Protein AF-A0AAF3EYI3-F1 (afdb_monomer)

Nearest PDB structures (foldseek):
  7qnd-assembly1_E  TM=9.390E-01  e=9.912E-14  Homo sapiens
  7qne-assembly1_A  TM=9.317E-01  e=1.113E-13  Homo sapiens
  8dd2-assembly1_B  TM=9.298E-01  e=4.767E-13  Homo sapiens
  6i53-assembly1_A  TM=9.181E-01  e=1.773E-13  Homo sapiens
  9eqg-assembly1_D  TM=9.274E-01  e=5.355E-13  Homo sapiens

Mean predicted aligned error: 16.13 Å

Organism: NCBI:txid2138241

Secondary structure (DSSP, 8-state):
----------SS---B---TTSTTSSSSS--------SSSTTSS---GGGG--THHHHHHHHHTT-TT-HHHHHHHHHHHHHHHHHHHHHHHTTS--HHHHHHH-TT--TTS-TTTTTTS----EEEEEEEEEEEEETTTTEEEEEEEEEEEEE-GGG----SSPEEE--HHHHTTS----EEETTEEEEEE--SSS--EEEEE-TTSEEEEEEEEEEEEE----GGGTTS----B---EEESSS------

Structure (mmCIF, N/CA/C/O backbone):
data_AF-A0AAF3EYI3-F1
#
_entry.id   AF-A0AAF3EYI3-F1
#
loop_
_atom_site.group_PDB
_atom_site.id
_atom_site.type_symbol
_atom_site.label_atom_id
_atom_site.label_alt_id
_atom_site.label_comp_id
_atom_site.label_asym_id
_atom_site.label_entity_id
_atom_site.label_seq_id
_atom_site.pdbx_PDB_ins_code
_atom_site.Cartn_x
_atom_site.Cartn_y
_atom_site.Cartn_z
_atom_site.occupancy
_atom_site.B_iso_or_equiv
_atom_site.auth_seq_id
_atom_site.auth_comp_id
_atom_site.auth_asym_id
_atom_site.auth_atom_id
_atom_site.pdbx_PDB_model_num
ATOM 1 N N . MET A 1 1 ? -21.175 18.855 -13.201 1.00 27.14 1 MET A N 1
ATOM 2 C CA . MET A 1 1 ? -21.650 17.459 -13.273 1.00 27.14 1 MET A CA 1
ATOM 3 C C . MET A 1 1 ? -20.453 16.656 -13.748 1.00 27.14 1 MET A C 1
ATOM 5 O O . MET A 1 1 ? -20.141 16.695 -14.926 1.00 27.14 1 MET A O 1
ATOM 9 N N . PHE A 1 2 ? -19.672 16.151 -12.793 1.00 22.73 2 PHE A N 1
ATOM 10 C CA . PHE A 1 2 ? -18.375 15.509 -13.016 1.00 22.73 2 PHE A CA 1
ATOM 11 C C . PHE A 1 2 ? -18.574 13.993 -13.032 1.00 22.73 2 PHE A C 1
ATOM 13 O O . PHE A 1 2 ? -19.116 13.455 -12.070 1.00 22.73 2 PHE A O 1
ATOM 20 N N . GLU A 1 3 ? -18.112 13.329 -14.087 1.00 22.91 3 GLU A N 1
ATOM 21 C CA . GLU A 1 3 ? -17.792 11.901 -14.068 1.00 22.91 3 GLU A CA 1
ATOM 22 C C . GLU A 1 3 ? -16.266 11.747 -14.140 1.00 22.91 3 GLU A C 1
ATOM 24 O O . GLU A 1 3 ? -15.656 12.261 -15.080 1.00 22.91 3 GLU A O 1
ATOM 29 N N . PRO A 1 4 ? -15.631 11.054 -13.182 1.00 30.00 4 PRO A N 1
ATOM 30 C CA . PRO A 1 4 ? -14.305 10.489 -13.354 1.00 30.00 4 PRO A CA 1
ATOM 31 C C . PRO A 1 4 ? -14.424 9.097 -13.992 1.00 30.00 4 PRO A C 1
ATOM 33 O O . PRO A 1 4 ? -15.125 8.221 -13.485 1.00 30.00 4 PRO A O 1
ATOM 36 N N . SER A 1 5 ? -13.725 8.893 -15.105 1.00 28.14 5 SER A N 1
ATOM 37 C CA . SER A 1 5 ? -13.660 7.631 -15.842 1.00 28.14 5 SER A CA 1
ATOM 38 C C . SER A 1 5 ? -13.129 6.484 -14.972 1.00 28.14 5 SER A C 1
ATOM 40 O O . SER A 1 5 ? -11.962 6.466 -14.579 1.00 28.14 5 SER A O 1
ATOM 42 N N . LEU A 1 6 ? -14.001 5.510 -14.710 1.00 28.70 6 LEU A N 1
ATOM 43 C CA . LEU A 1 6 ? -13.694 4.205 -14.130 1.00 28.70 6 LEU A CA 1
ATOM 44 C C . LEU A 1 6 ? -12.873 3.375 -15.129 1.00 28.70 6 LEU A C 1
ATOM 46 O O . LEU A 1 6 ? -13.389 2.956 -16.163 1.00 28.70 6 LEU A O 1
ATOM 50 N N . LEU A 1 7 ? -11.609 3.093 -14.816 1.00 30.23 7 LEU A N 1
ATOM 51 C CA . LEU A 1 7 ? -10.844 2.054 -15.509 1.00 30.23 7 LEU A CA 1
ATOM 52 C C . LEU A 1 7 ? -11.133 0.702 -14.838 1.00 30.23 7 LEU A C 1
ATOM 54 O O . LEU A 1 7 ? -10.489 0.322 -13.864 1.00 30.23 7 LEU A O 1
ATOM 58 N N . TYR A 1 8 ? -12.138 -0.006 -15.360 1.00 26.95 8 TYR A N 1
ATOM 59 C CA . TYR A 1 8 ? -12.393 -1.422 -15.077 1.00 26.95 8 TYR A CA 1
ATOM 60 C C . TYR A 1 8 ? -11.449 -2.283 -15.926 1.00 26.95 8 TYR A C 1
ATOM 62 O O . TYR A 1 8 ? -11.498 -2.228 -17.154 1.00 26.95 8 TYR A O 1
ATOM 70 N N . ALA A 1 9 ? -10.588 -3.082 -15.294 1.00 27.14 9 ALA A N 1
ATOM 71 C CA . ALA A 1 9 ? -9.616 -3.935 -15.984 1.00 27.14 9 ALA A CA 1
ATOM 72 C C . ALA A 1 9 ? -10.013 -5.416 -15.914 1.00 27.14 9 ALA A C 1
ATOM 74 O O . ALA A 1 9 ? -9.428 -6.177 -15.157 1.00 27.14 9 ALA A O 1
ATOM 75 N N . ALA A 1 10 ? -11.007 -5.838 -16.696 1.00 24.50 10 ALA A N 1
ATOM 76 C CA . ALA A 1 10 ? -11.440 -7.234 -16.744 1.00 24.50 10 ALA A CA 1
ATOM 77 C C . ALA A 1 10 ? -10.292 -8.233 -17.037 1.00 24.50 10 ALA A C 1
ATOM 79 O O . ALA A 1 10 ? -9.323 -7.936 -17.732 1.00 24.50 10 ALA A O 1
ATOM 80 N N . SER A 1 11 ? -10.474 -9.430 -16.476 1.00 30.78 11 SER A N 1
ATOM 81 C CA . SER A 1 11 ? -9.680 -10.665 -16.553 1.00 30.78 11 SER A CA 1
ATOM 82 C C . SER A 1 11 ? -8.922 -10.960 -17.865 1.00 30.78 11 SER A C 1
ATOM 84 O O . SER A 1 11 ? -9.416 -10.726 -18.960 1.00 30.78 11 SER A O 1
ATOM 86 N N . GLU A 1 12 ? -7.794 -11.665 -17.676 1.00 27.73 12 GLU A N 1
ATOM 87 C CA . GLU A 1 12 ? -6.837 -12.263 -18.627 1.00 27.73 12 GLU A CA 1
ATOM 88 C C . GLU A 1 12 ? -5.711 -11.348 -19.149 1.00 27.73 12 G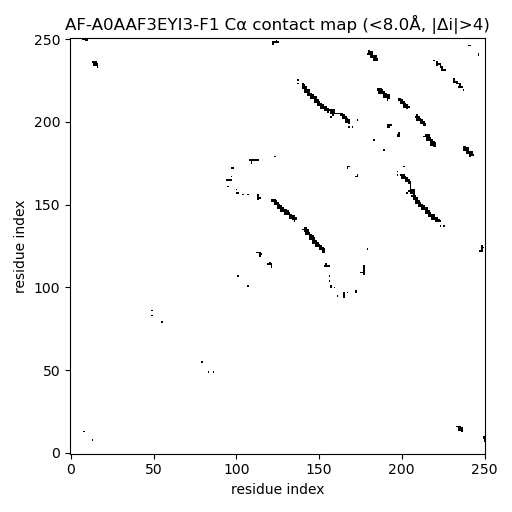LU A C 1
ATOM 90 O O . GLU A 1 12 ? -5.859 -10.573 -20.082 1.00 27.73 12 GLU A O 1
ATOM 95 N N . ARG A 1 13 ? -4.508 -11.545 -18.577 1.00 31.77 13 ARG A N 1
ATOM 96 C CA . ARG A 1 13 ? -3.209 -11.079 -19.101 1.00 31.77 13 ARG A CA 1
ATOM 97 C C . ARG A 1 13 ? -3.141 -9.553 -19.317 1.00 31.77 13 ARG A C 1
ATOM 99 O O . ARG A 1 13 ? -3.048 -9.070 -20.437 1.00 31.77 13 ARG A O 1
ATOM 106 N N . THR A 1 14 ? -3.108 -8.785 -18.231 1.00 29.94 14 THR A N 1
ATOM 107 C CA . THR A 1 14 ? -3.043 -7.315 -18.278 1.00 29.94 14 THR A CA 1
ATOM 108 C C . THR A 1 14 ? -1.671 -6.792 -18.705 1.00 29.94 14 THR A C 1
ATOM 110 O O . THR A 1 14 ? -0.779 -6.589 -17.888 1.00 29.94 14 THR A O 1
ATOM 113 N N . SER A 1 15 ? -1.510 -6.551 -20.008 1.00 25.91 15 SER A N 1
ATOM 114 C CA . SER A 1 15 ? -0.473 -5.685 -20.574 1.00 25.91 15 SER A CA 1
ATOM 115 C C . SER A 1 15 ? -0.949 -4.241 -20.548 1.00 25.91 15 SER A C 1
ATOM 117 O O . SER A 1 15 ? -1.975 -3.947 -21.159 1.00 25.91 15 SER A O 1
ATOM 119 N N . VAL A 1 16 ? -0.222 -3.343 -19.884 1.00 31.80 16 VAL A N 1
ATOM 120 C CA . VAL A 1 16 ? -0.541 -1.913 -19.933 1.00 31.80 16 VAL A CA 1
ATOM 121 C C . VAL A 1 16 ? 0.357 -1.249 -20.976 1.00 31.80 16 VAL A C 1
ATOM 123 O O . VAL A 1 16 ? 1.580 -1.247 -20.849 1.00 31.80 16 VAL A O 1
ATOM 126 N N . THR A 1 17 ? -0.244 -0.743 -22.053 1.00 24.86 17 THR A N 1
ATOM 127 C CA . THR A 1 17 ? 0.418 0.146 -23.021 1.00 24.86 17 THR A CA 1
ATOM 128 C C . THR A 1 17 ? 0.133 1.583 -22.680 1.00 24.86 17 THR A C 1
ATOM 130 O O . THR A 1 17 ? -1.033 1.938 -22.537 1.00 24.86 17 THR A O 1
ATOM 133 N N . PHE A 1 18 ? 1.178 2.402 -22.648 1.00 35.53 18 PHE A N 1
ATOM 134 C CA . PHE A 1 18 ? 1.075 3.834 -22.405 1.00 35.53 18 PHE A CA 1
ATOM 135 C C . PHE A 1 18 ? 1.537 4.603 -23.647 1.00 35.53 18 PHE A C 1
ATOM 137 O O . PHE A 1 18 ? 2.552 4.243 -24.246 1.00 35.53 18 PHE A O 1
ATOM 144 N N . ASP A 1 19 ? 0.751 5.604 -24.040 1.00 26.95 19 ASP A N 1
ATOM 145 C CA . ASP A 1 19 ? 1.023 6.539 -25.136 1.00 26.95 19 ASP A CA 1
ATOM 146 C C . ASP A 1 19 ? 1.352 7.927 -24.552 1.00 26.95 19 ASP A C 1
ATOM 148 O O . ASP A 1 19 ? 0.815 8.323 -23.518 1.00 26.95 19 ASP A O 1
ATOM 152 N N . ASP A 1 20 ? 2.275 8.637 -25.193 1.00 32.47 20 ASP A N 1
ATOM 153 C CA . ASP A 1 20 ? 3.143 9.681 -24.614 1.00 32.47 20 ASP A CA 1
ATOM 154 C C . ASP A 1 20 ? 2.535 11.106 -24.672 1.00 32.47 20 ASP A C 1
ATOM 156 O O . ASP A 1 20 ? 3.242 12.110 -24.576 1.00 32.47 20 ASP A O 1
ATOM 160 N N . GLN A 1 21 ? 1.215 11.231 -24.875 1.00 30.25 21 GLN A N 1
ATOM 161 C CA . GLN A 1 21 ? 0.570 12.522 -25.182 1.00 30.25 21 GLN A CA 1
ATOM 162 C C . GLN A 1 21 ? -0.360 13.107 -24.104 1.00 30.25 21 GLN A C 1
ATOM 164 O O . GLN A 1 21 ? -0.743 14.269 -24.231 1.00 30.25 21 GLN A O 1
ATOM 169 N N . ASP A 1 22 ? -0.645 12.407 -23.002 1.00 31.92 22 ASP A N 1
ATOM 170 C CA . ASP A 1 22 ? -1.625 12.884 -21.999 1.00 31.92 22 ASP A CA 1
ATOM 171 C C . ASP A 1 22 ? -1.039 13.719 -20.8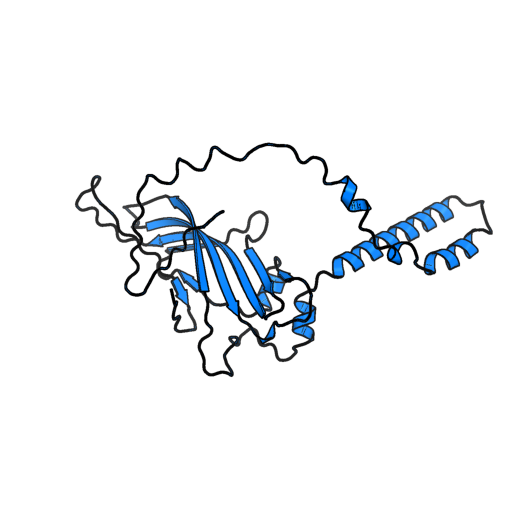38 1.00 31.92 22 ASP A C 1
ATOM 173 O O . ASP A 1 22 ? -1.773 14.305 -20.046 1.00 31.92 22 ASP A O 1
ATOM 177 N N . ILE A 1 23 ? 0.290 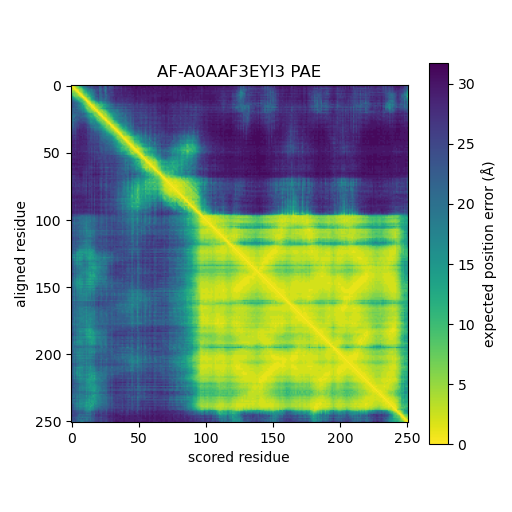13.842 -20.733 1.00 33.47 23 ILE A N 1
ATOM 178 C CA . ILE A 1 23 ? 0.948 14.431 -19.545 1.00 33.47 23 ILE A CA 1
ATOM 179 C C . ILE A 1 23 ? 1.053 15.971 -19.600 1.00 33.47 23 ILE A C 1
ATOM 181 O O . ILE A 1 23 ? 1.284 16.624 -18.583 1.00 33.47 23 ILE A O 1
ATOM 185 N N . ARG A 1 24 ? 0.866 16.608 -20.764 1.00 29.78 24 ARG A N 1
ATOM 186 C CA . ARG A 1 24 ? 1.173 18.047 -20.934 1.00 29.78 24 ARG A CA 1
ATOM 187 C C . ARG A 1 24 ? 0.003 19.024 -20.778 1.00 29.78 24 ARG A C 1
ATOM 189 O O . ARG A 1 24 ? 0.250 20.225 -20.831 1.00 29.78 24 ARG A O 1
ATOM 196 N N . SER A 1 25 ? -1.233 18.573 -20.558 1.00 30.28 25 SER A N 1
ATOM 197 C CA . SER A 1 25 ? -2.406 19.470 -20.556 1.00 30.28 25 SER A CA 1
ATOM 198 C C . SER A 1 25 ? -3.020 19.776 -19.181 1.00 30.28 25 SER A C 1
ATOM 200 O O . SER A 1 25 ? -3.908 20.622 -19.116 1.00 30.28 25 SER A O 1
ATOM 202 N N . GLN A 1 26 ? -2.545 19.183 -18.075 1.00 31.14 26 GLN A N 1
ATOM 203 C CA . GLN A 1 26 ? -3.167 19.375 -16.746 1.00 31.14 26 GLN A CA 1
ATOM 204 C C . GLN A 1 26 ? -2.413 20.286 -15.758 1.00 31.14 26 GLN A C 1
ATOM 206 O O . GLN A 1 26 ? -2.893 20.513 -14.652 1.00 31.14 26 GLN A O 1
ATOM 211 N N . ILE A 1 27 ? -1.271 20.875 -16.136 1.00 31.80 27 ILE A N 1
ATOM 212 C CA . ILE A 1 27 ? -0.438 21.671 -15.205 1.00 31.80 27 ILE A CA 1
ATOM 213 C C . ILE A 1 27 ? -0.810 23.175 -15.169 1.00 31.80 27 ILE A C 1
ATOM 215 O O . ILE A 1 27 ? -0.312 23.908 -14.320 1.00 31.80 27 ILE A O 1
ATOM 219 N N . SER A 1 28 ? -1.719 23.679 -16.018 1.00 28.70 28 SER A N 1
ATOM 220 C CA . SER A 1 28 ? -1.927 25.137 -16.164 1.00 28.70 28 SER A CA 1
ATOM 221 C C . SER A 1 28 ? -3.248 25.723 -15.646 1.00 28.70 28 SER A C 1
ATOM 223 O O . SER A 1 28 ? -3.573 26.852 -16.013 1.00 28.70 28 SER A O 1
ATOM 225 N N . SER A 1 29 ? -4.027 25.037 -14.807 1.00 28.73 29 SER A N 1
ATOM 226 C CA . SER A 1 29 ? -5.264 25.632 -14.270 1.00 28.73 29 SER A CA 1
ATOM 227 C C . SER A 1 29 ? -5.541 25.226 -12.826 1.00 28.73 29 SER A C 1
ATOM 229 O O . SER A 1 29 ? -6.159 24.194 -12.582 1.00 28.73 29 SER A O 1
ATOM 231 N N . GLY A 1 30 ? -5.126 26.059 -11.868 1.00 29.42 30 GLY A N 1
ATOM 232 C CA . GLY A 1 30 ? -5.593 25.918 -10.485 1.00 29.42 30 GLY A CA 1
ATOM 233 C C . GLY A 1 30 ? -4.662 26.429 -9.392 1.00 29.42 30 GLY A C 1
ATOM 234 O O . GLY A 1 30 ? -4.542 25.768 -8.371 1.00 29.42 30 GLY A O 1
ATOM 235 N N . TRP A 1 31 ? -4.012 27.580 -9.576 1.00 26.70 31 TRP A N 1
ATOM 236 C CA . TRP A 1 31 ? -3.412 28.328 -8.467 1.00 26.70 31 TRP A CA 1
ATOM 237 C C . TRP A 1 31 ? -3.970 29.750 -8.489 1.00 26.70 31 TRP A C 1
ATOM 239 O O . TRP A 1 31 ? -3.423 30.622 -9.154 1.00 26.70 31 TRP A O 1
ATOM 249 N N . ASN A 1 32 ? -5.078 29.961 -7.779 1.00 27.17 32 ASN A N 1
ATOM 250 C CA . ASN A 1 32 ? -5.457 31.282 -7.289 1.00 27.17 32 ASN A CA 1
ATOM 251 C C . ASN A 1 32 ? -5.222 31.253 -5.782 1.00 27.17 32 ASN A C 1
ATOM 253 O O . ASN A 1 32 ? -5.872 30.495 -5.067 1.00 27.17 32 ASN A O 1
ATOM 257 N N . GLY A 1 33 ? -4.225 32.016 -5.339 1.00 34.56 33 GLY A N 1
ATOM 258 C CA . GLY A 1 33 ? -4.016 32.293 -3.929 1.00 34.56 33 GLY A CA 1
ATOM 259 C C . GLY A 1 33 ? -5.082 33.265 -3.452 1.00 34.56 33 GLY A C 1
ATOM 260 O O . GLY A 1 33 ? -5.217 34.327 -4.043 1.00 34.56 33 GLY A O 1
ATOM 261 N N . ASP A 1 34 ? -5.828 32.850 -2.436 1.00 30.22 34 ASP A N 1
ATOM 262 C CA . ASP A 1 34 ? -6.561 33.679 -1.479 1.00 30.22 34 ASP A CA 1
ATOM 263 C C . ASP A 1 34 ? -7.189 32.708 -0.469 1.00 30.22 34 ASP A C 1
ATOM 265 O O . ASP A 1 34 ? -8.199 32.093 -0.777 1.00 30.22 34 ASP A O 1
ATOM 269 N N . ASP A 1 35 ? -6.561 32.511 0.695 1.00 30.47 35 ASP A N 1
ATOM 270 C CA . ASP A 1 35 ? -7.188 31.885 1.875 1.00 30.47 35 ASP A CA 1
ATOM 271 C C . ASP A 1 35 ? -6.358 32.205 3.136 1.00 30.47 35 ASP A C 1
ATOM 273 O O . ASP A 1 35 ? -5.779 31.344 3.795 1.00 30.47 35 ASP A O 1
ATOM 277 N N . ASP A 1 36 ? -6.288 33.496 3.475 1.00 28.19 36 ASP A N 1
ATOM 278 C CA . ASP A 1 36 ? -5.661 34.020 4.703 1.00 28.19 36 ASP A CA 1
ATOM 279 C C . ASP A 1 36 ? -6.693 34.238 5.840 1.00 28.19 36 ASP A C 1
ATOM 281 O O . ASP A 1 36 ? -6.511 35.059 6.739 1.00 28.19 36 ASP A O 1
ATOM 285 N N . GLN A 1 37 ? -7.816 33.503 5.821 1.00 28.86 37 GLN A N 1
ATOM 286 C CA . GLN A 1 37 ? -8.936 33.692 6.761 1.00 28.86 37 GLN A CA 1
ATOM 287 C C . GLN A 1 37 ? -9.210 32.537 7.743 1.00 28.86 37 GLN A C 1
ATOM 289 O O . GLN A 1 37 ? -10.132 32.644 8.548 1.00 28.86 37 GLN A O 1
ATOM 294 N N . SER A 1 38 ? -8.397 31.475 7.797 1.00 31.41 38 SER A N 1
ATOM 295 C CA . SER A 1 38 ? -8.716 30.294 8.628 1.00 31.41 38 SER A CA 1
ATOM 296 C C . SER A 1 38 ? -8.122 30.271 10.049 1.00 31.41 38 SER A C 1
ATOM 298 O O . SER A 1 38 ? -8.334 29.303 10.778 1.00 31.41 38 SER A O 1
ATOM 300 N N . TYR A 1 39 ? -7.378 31.293 10.487 1.00 30.89 39 TYR A N 1
ATOM 301 C CA . TYR A 1 3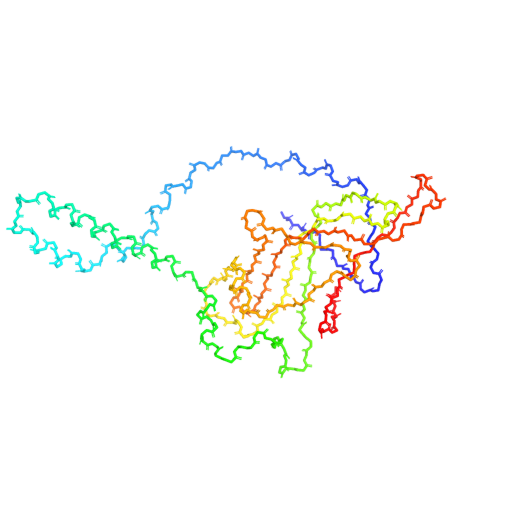9 ? -6.753 31.286 11.825 1.00 30.89 39 TYR A CA 1
ATOM 302 C C . TYR A 1 39 ? -7.620 31.906 12.931 1.00 30.89 39 TYR A C 1
ATOM 304 O O . TYR A 1 39 ? -7.447 31.572 14.103 1.00 30.89 39 TYR A O 1
ATOM 312 N N . ALA A 1 40 ? -8.589 32.761 12.586 1.00 28.33 40 ALA A N 1
ATOM 313 C CA . ALA A 1 40 ? -9.473 33.398 13.567 1.00 28.33 40 ALA A CA 1
ATOM 314 C C . ALA A 1 40 ? -10.622 32.483 14.044 1.00 28.33 40 ALA A C 1
ATOM 316 O O . ALA A 1 40 ? -11.153 32.683 15.136 1.00 28.33 40 ALA A O 1
ATOM 317 N N . GLU A 1 41 ? -10.968 31.440 13.283 1.00 28.69 41 GLU A N 1
ATOM 318 C CA . GLU A 1 41 ? -12.028 30.485 13.648 1.00 28.69 41 GLU A CA 1
ATOM 319 C C . GLU A 1 41 ? -11.552 29.340 14.560 1.00 28.69 41 GLU A C 1
ATOM 321 O O . GLU A 1 41 ? -12.368 28.636 15.145 1.00 28.69 41 GLU A O 1
ATOM 326 N N . LEU A 1 42 ? -10.243 29.188 14.788 1.00 35.44 42 LEU A N 1
ATOM 327 C CA . LEU A 1 42 ? -9.698 28.165 15.696 1.00 35.44 42 LEU A CA 1
ATOM 328 C C . LEU A 1 42 ? -9.864 28.501 17.190 1.00 35.44 42 LEU A C 1
ATOM 330 O O . LEU A 1 42 ? -9.725 27.620 18.038 1.00 35.44 42 LEU A O 1
ATOM 334 N N . ILE A 1 43 ? -10.192 29.753 17.530 1.00 36.22 43 ILE A N 1
ATOM 335 C CA . ILE A 1 43 ? -10.418 30.188 18.922 1.00 36.22 43 ILE A CA 1
ATOM 336 C C . ILE A 1 43 ? -11.903 30.053 19.324 1.00 36.22 43 ILE A C 1
ATOM 338 O O . ILE A 1 43 ? -12.215 30.009 20.514 1.00 36.22 43 ILE A O 1
ATOM 342 N N . SER A 1 44 ? -12.830 29.913 18.366 1.00 32.34 44 SER A N 1
ATOM 343 C CA . SER A 1 44 ? -14.276 29.828 18.642 1.00 32.34 44 SER A CA 1
ATOM 344 C C . SER A 1 44 ?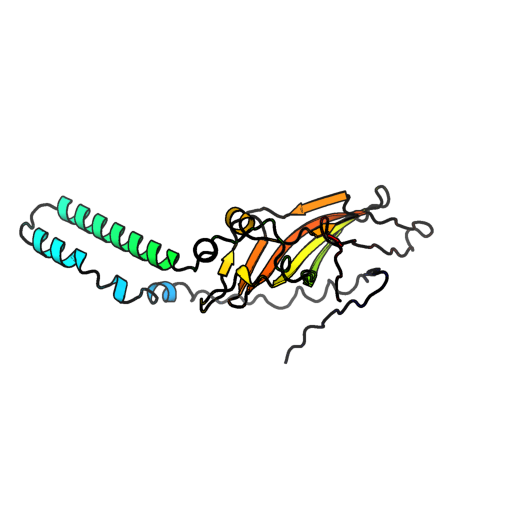 -14.786 28.406 18.924 1.00 32.34 44 SER A C 1
ATOM 346 O O . SER A 1 44 ? -15.898 28.243 19.424 1.00 32.34 44 SER A O 1
ATOM 348 N N . THR A 1 45 ? -13.973 27.371 18.697 1.00 40.44 45 THR A N 1
ATOM 349 C CA . THR A 1 45 ? -14.311 25.956 18.947 1.00 40.44 45 THR A CA 1
ATOM 350 C C . THR A 1 45 ? -13.765 25.412 20.271 1.00 40.44 45 THR A C 1
ATOM 352 O O . THR A 1 45 ? -13.418 24.236 20.367 1.00 40.44 45 THR A O 1
ATOM 355 N N . VAL A 1 46 ? -13.678 26.237 21.317 1.00 41.41 46 VAL A N 1
ATOM 356 C CA . VAL A 1 46 ? -13.462 25.732 22.682 1.00 41.41 46 VAL A CA 1
ATOM 357 C C . VAL A 1 46 ? -14.832 25.385 23.280 1.00 41.41 46 VAL A C 1
ATOM 359 O O . VAL A 1 46 ? -15.662 26.283 23.432 1.00 41.41 46 VAL A O 1
ATOM 362 N N . PRO A 1 47 ? -15.116 24.117 23.634 1.00 44.12 47 PRO A N 1
ATOM 363 C CA . PRO A 1 47 ? -16.397 23.752 24.231 1.00 44.12 47 PRO A CA 1
ATOM 364 C C . PRO A 1 47 ? -16.629 24.524 25.534 1.00 44.12 47 PRO A C 1
ATOM 366 O O . PRO A 1 47 ? -15.749 24.559 26.397 1.00 44.12 47 PRO A O 1
ATOM 369 N N . ALA A 1 48 ? -17.833 25.077 25.719 1.00 45.56 48 ALA A N 1
ATOM 370 C CA . ALA A 1 48 ? -18.202 25.869 26.900 1.00 45.56 48 ALA A CA 1
ATOM 371 C C . ALA A 1 48 ? -17.941 25.146 28.241 1.00 45.56 48 ALA A C 1
ATOM 373 O O . ALA A 1 48 ? -17.689 25.788 29.256 1.00 45.56 48 ALA A O 1
ATOM 374 N N . HIS A 1 49 ? -17.907 23.810 28.238 1.00 48.38 49 HIS A N 1
ATOM 375 C CA . HIS A 1 49 ? -17.572 22.993 29.405 1.00 48.38 49 HIS A CA 1
ATOM 376 C C . HIS A 1 49 ? -16.115 23.175 29.901 1.00 48.38 49 HIS A C 1
ATOM 378 O O . HIS A 1 49 ? -15.893 23.143 31.109 1.00 48.38 49 HIS A O 1
ATOM 384 N N . CYS A 1 50 ? -15.132 23.448 29.022 1.00 43.56 50 CYS A N 1
ATOM 385 C CA . CYS A 1 50 ? -13.753 23.761 29.454 1.00 43.56 50 CYS A CA 1
ATOM 386 C C . CYS A 1 50 ? -13.662 25.175 30.077 1.00 43.56 50 CYS A C 1
ATOM 388 O O . CYS A 1 50 ? -12.680 25.476 30.752 1.00 43.56 50 CYS A O 1
ATOM 390 N N . LEU A 1 51 ? -14.665 26.049 29.883 1.00 47.22 51 LEU A N 1
ATOM 391 C CA . LEU A 1 51 ? -14.738 27.371 30.529 1.00 47.22 51 LEU A CA 1
ATOM 392 C C . LEU A 1 51 ? -15.344 27.317 31.946 1.00 47.22 51 LEU A C 1
ATOM 394 O O . LEU A 1 51 ? -15.278 28.313 32.662 1.00 47.22 51 LEU A O 1
ATOM 398 N N . GLN A 1 52 ? -15.910 26.179 32.368 1.00 46.09 52 GLN A N 1
ATOM 399 C CA . GLN A 1 52 ? -16.647 26.023 33.632 1.00 46.09 52 GLN A CA 1
ATOM 400 C C . GLN A 1 52 ? -16.112 24.870 34.500 1.00 46.09 52 GLN A C 1
ATOM 402 O O . GLN A 1 52 ? -16.882 24.074 35.035 1.00 46.09 52 GLN A O 1
ATOM 407 N N . GLN A 1 53 ? -14.793 24.756 34.683 1.00 44.97 53 GLN A N 1
ATOM 408 C CA . GLN A 1 53 ? -14.270 23.806 35.672 1.00 44.97 53 GLN A CA 1
ATOM 409 C C . GLN A 1 53 ? -14.448 24.342 37.114 1.00 44.97 53 GLN A C 1
ATOM 411 O O . GLN A 1 53 ? -13.892 25.394 37.441 1.00 44.97 53 GLN A O 1
ATOM 416 N N . PRO A 1 54 ? -15.131 23.610 38.025 1.00 43.97 54 PRO A N 1
ATOM 417 C CA . PRO A 1 54 ? -15.382 24.046 39.409 1.00 43.97 54 PRO A CA 1
ATOM 418 C C . PRO A 1 54 ? -14.124 24.101 40.296 1.00 43.97 54 PRO A C 1
ATOM 420 O O . PRO A 1 54 ? -14.182 24.549 41.440 1.00 43.97 54 PRO A O 1
ATOM 423 N N . GLN A 1 55 ? -12.975 23.633 39.802 1.00 41.66 55 GLN A N 1
ATOM 424 C CA . GLN A 1 55 ? -11.742 23.529 40.588 1.00 41.66 55 GLN A CA 1
ATOM 425 C C . GLN A 1 55 ? -10.973 24.857 40.695 1.00 41.66 55 GLN A C 1
ATOM 427 O O . GLN A 1 55 ? -10.199 25.038 41.634 1.00 41.66 55 GLN A O 1
ATOM 432 N N . ALA A 1 56 ? -11.231 25.818 39.800 1.00 41.25 56 ALA A N 1
ATOM 433 C CA . ALA A 1 56 ? -10.638 27.155 39.874 1.00 41.25 56 ALA A CA 1
ATOM 434 C C . ALA A 1 56 ? -11.335 28.063 40.910 1.00 41.25 56 ALA A C 1
ATOM 436 O O . ALA A 1 56 ? -10.693 28.934 41.494 1.00 41.25 56 ALA A O 1
ATOM 437 N N . GLU A 1 57 ? -12.625 27.844 41.197 1.00 42.62 57 GLU A N 1
ATOM 438 C CA . GLU A 1 57 ? -13.382 28.667 42.155 1.00 42.62 57 GLU A CA 1
ATOM 439 C C . GLU A 1 57 ? -13.055 28.363 43.623 1.00 42.62 57 GLU A C 1
ATOM 441 O O . GLU A 1 57 ? -13.103 29.258 44.468 1.00 42.62 57 GLU A O 1
ATOM 446 N N . ALA A 1 58 ? -12.697 27.118 43.948 1.00 44.84 58 ALA A N 1
ATOM 447 C CA . ALA A 1 58 ? -12.290 26.751 45.305 1.00 44.84 58 ALA A CA 1
ATOM 448 C C . ALA A 1 58 ? -10.912 27.339 45.668 1.00 44.84 58 ALA A C 1
ATOM 450 O O . ALA A 1 58 ? -10.691 27.753 46.806 1.00 44.84 58 ALA A O 1
ATOM 451 N N . LEU A 1 59 ? -10.007 27.433 44.687 1.00 44.94 59 LEU A N 1
ATOM 452 C CA . LEU A 1 59 ? -8.669 28.006 44.857 1.00 44.94 59 LEU A CA 1
ATOM 453 C C . LEU A 1 59 ? -8.671 29.541 44.787 1.00 44.94 59 LEU A C 1
ATOM 455 O O . LEU A 1 59 ? -7.932 30.176 45.537 1.00 44.94 59 LEU A O 1
ATOM 459 N N . SER A 1 60 ? -9.534 30.158 43.970 1.00 46.38 60 SER A N 1
ATOM 460 C CA . SER A 1 60 ? -9.654 31.624 43.916 1.00 46.38 60 SER A CA 1
ATOM 461 C C . SER A 1 60 ? -10.171 32.221 45.231 1.00 46.38 60 SER A C 1
ATOM 463 O O . SER A 1 60 ? -9.676 33.260 45.669 1.00 46.38 60 SER A O 1
ATOM 465 N N . ARG A 1 61 ? -11.092 31.531 45.924 1.00 49.34 61 ARG A N 1
ATOM 466 C CA . ARG A 1 61 ? -11.574 31.940 47.257 1.00 49.34 61 ARG A CA 1
ATOM 467 C C . ARG A 1 61 ? -10.503 31.817 48.345 1.00 49.34 61 ARG A C 1
ATOM 469 O O . ARG A 1 61 ? -10.515 32.613 49.277 1.00 49.34 61 ARG A O 1
ATOM 476 N N . ALA A 1 62 ? -9.568 30.873 48.216 1.00 45.81 62 ALA A N 1
ATOM 477 C CA . ALA A 1 62 ? -8.463 30.695 49.162 1.00 45.81 62 ALA A CA 1
ATOM 478 C C . ALA A 1 62 ? -7.336 31.736 48.989 1.00 45.81 62 ALA A C 1
ATOM 480 O O . ALA A 1 62 ? -6.636 32.039 49.951 1.00 45.81 62 ALA A O 1
ATOM 481 N N . PHE A 1 63 ? -7.168 32.307 47.790 1.00 46.34 63 PHE A N 1
ATOM 482 C CA . PHE A 1 63 ? -6.123 33.301 47.496 1.00 46.34 63 PHE A CA 1
ATOM 483 C C . PHE A 1 63 ? -6.588 34.763 47.584 1.00 46.34 63 PHE A C 1
ATOM 485 O O . PHE A 1 63 ? -5.755 35.658 47.722 1.00 46.34 63 PHE A O 1
ATOM 492 N N . ALA A 1 64 ? -7.899 35.025 47.580 1.00 46.25 64 ALA A N 1
ATOM 493 C CA . ALA A 1 64 ? -8.458 36.372 47.726 1.00 46.25 64 ALA A CA 1
ATOM 494 C C . ALA A 1 64 ? -8.235 37.016 49.116 1.00 46.25 64 ALA A C 1
ATOM 496 O O . ALA A 1 64 ? -8.575 38.182 49.299 1.00 46.25 64 ALA A O 1
ATOM 497 N N . SER A 1 65 ? -7.657 36.300 50.091 1.00 52.19 65 SER A N 1
ATOM 498 C CA . SER A 1 65 ? -7.441 36.813 51.452 1.00 52.19 65 SER A CA 1
ATOM 499 C C . SER A 1 65 ? -6.033 37.357 51.739 1.00 52.19 65 SER A C 1
ATOM 501 O O . SER A 1 65 ? -5.796 37.775 52.867 1.00 52.19 65 SER A O 1
ATOM 503 N N . ASN A 1 66 ? -5.091 37.358 50.783 1.00 54.81 66 ASN A N 1
ATOM 504 C CA . ASN A 1 66 ? -3.752 37.936 50.992 1.00 54.81 66 ASN A CA 1
ATOM 505 C C . ASN A 1 66 ? -3.154 38.516 49.698 1.00 54.81 66 ASN A C 1
ATOM 507 O O . ASN A 1 66 ? -2.443 37.853 48.946 1.00 54.81 66 ASN A O 1
ATOM 511 N N . SER A 1 67 ? -3.432 39.796 49.455 1.00 53.03 67 SER A N 1
ATOM 512 C CA . SER A 1 67 ? -3.123 40.530 48.222 1.00 53.03 67 SER A CA 1
ATOM 513 C C . SER A 1 67 ? -1.710 41.141 48.152 1.00 53.03 67 SER A C 1
ATOM 515 O O . SER A 1 67 ? -1.525 42.150 47.477 1.00 53.03 67 SER A O 1
ATOM 517 N N . SER A 1 68 ? -0.705 40.599 48.852 1.00 58.50 68 SER A N 1
ATOM 518 C CA . SER A 1 68 ? 0.612 41.260 48.995 1.00 58.50 68 SER A CA 1
ATOM 519 C C . SER A 1 68 ? 1.825 40.500 48.438 1.00 58.50 68 SER A C 1
ATOM 521 O O . SER A 1 68 ? 2.945 40.993 48.562 1.00 58.50 68 SER A O 1
ATOM 523 N N . LEU A 1 69 ? 1.650 39.345 47.781 1.00 59.34 69 LEU A N 1
ATOM 524 C CA . LEU A 1 69 ? 2.775 38.562 47.244 1.00 59.34 69 LEU A CA 1
ATOM 525 C C . LEU A 1 69 ? 2.634 38.314 45.728 1.00 59.34 69 LEU A C 1
ATOM 527 O O . LEU A 1 69 ? 1.874 37.432 45.321 1.00 59.34 69 LEU A O 1
ATOM 531 N N . PRO A 1 70 ? 3.392 39.025 44.865 1.00 64.88 70 PRO A N 1
ATOM 532 C CA . PRO A 1 70 ? 3.306 38.883 43.404 1.00 64.88 70 PRO A CA 1
ATOM 533 C C . PRO A 1 70 ? 3.682 37.475 42.913 1.00 64.88 70 PRO A C 1
ATOM 535 O O . PRO A 1 70 ? 3.187 37.020 41.884 1.00 64.88 70 PRO A O 1
ATOM 538 N N . PHE A 1 71 ? 4.488 36.739 43.685 1.00 64.56 71 PHE A N 1
ATOM 539 C CA . PHE A 1 71 ? 4.838 35.347 43.399 1.00 64.56 71 PHE A CA 1
ATOM 540 C C . PHE A 1 71 ? 3.626 34.404 43.419 1.00 64.56 71 PHE A C 1
ATOM 542 O O . PHE A 1 71 ? 3.573 33.472 42.620 1.00 64.56 71 PHE A O 1
ATOM 549 N N . LEU A 1 72 ? 2.621 34.660 44.263 1.00 61.00 72 LEU A N 1
ATOM 550 C CA . LEU A 1 72 ? 1.421 33.820 44.340 1.00 61.00 72 LEU A CA 1
ATOM 551 C C . LEU A 1 72 ? 0.518 33.999 43.112 1.00 61.00 72 LEU A C 1
ATOM 553 O O . LEU A 1 72 ? -0.054 33.026 42.627 1.00 61.00 72 LEU A O 1
ATOM 557 N N . HIS A 1 73 ? 0.463 35.208 42.546 1.00 64.88 73 HIS A N 1
ATOM 558 C CA . HIS A 1 73 ? -0.244 35.467 41.290 1.00 64.88 73 HIS A CA 1
ATOM 559 C C . HIS A 1 73 ? 0.422 34.791 40.089 1.00 64.88 73 HIS A C 1
ATOM 561 O O . HIS A 1 73 ? -0.286 34.273 39.228 1.00 64.88 73 HIS A O 1
ATOM 567 N N . ILE A 1 74 ? 1.759 34.762 40.045 1.00 69.44 74 ILE A N 1
ATOM 568 C CA . ILE A 1 74 ? 2.509 34.059 38.994 1.00 69.44 74 ILE A CA 1
ATOM 569 C C . ILE A 1 74 ? 2.282 32.550 39.099 1.00 69.44 74 ILE A C 1
ATOM 571 O O . ILE A 1 74 ? 2.042 31.896 38.093 1.00 69.44 74 ILE A O 1
ATOM 575 N N . ILE A 1 75 ? 2.299 31.988 40.310 1.00 71.06 75 ILE A N 1
ATOM 576 C CA . ILE A 1 75 ? 2.028 30.560 40.519 1.00 71.06 75 ILE A CA 1
ATOM 577 C C . ILE A 1 75 ? 0.583 30.223 40.122 1.00 71.06 75 ILE A C 1
ATOM 579 O O . ILE A 1 75 ? 0.357 29.243 39.416 1.00 71.06 75 ILE A O 1
ATOM 583 N N . TYR A 1 76 ? -0.392 31.053 40.501 1.00 68.25 76 TYR A N 1
ATOM 584 C CA . TYR A 1 76 ? -1.798 30.858 40.138 1.00 68.25 76 TYR A CA 1
ATOM 585 C C . TYR A 1 76 ? -2.035 30.955 38.624 1.00 68.25 76 TYR A C 1
ATOM 587 O O . TYR A 1 76 ? -2.746 30.123 38.058 1.00 68.25 76 TYR A O 1
ATOM 595 N N . SER A 1 77 ? -1.405 31.917 37.941 1.00 67.88 77 SER A N 1
ATOM 596 C CA . SER A 1 77 ? -1.495 32.030 36.482 1.00 67.88 77 SER A CA 1
ATOM 597 C C . SER A 1 77 ? -0.819 30.854 35.773 1.00 67.88 77 SER A C 1
ATOM 599 O O . SER A 1 77 ? -1.371 30.349 34.797 1.00 67.88 77 SER A O 1
ATOM 601 N N . PHE A 1 78 ? 0.299 30.343 36.300 1.00 70.50 78 PHE A N 1
ATOM 602 C CA . PHE A 1 78 ? 0.948 29.130 35.793 1.00 70.50 78 PHE A CA 1
ATOM 603 C C . PHE A 1 78 ? 0.070 27.883 35.975 1.00 70.50 78 PHE A C 1
ATOM 605 O O . PHE A 1 78 ? -0.047 27.070 35.060 1.00 70.50 78 PHE A O 1
ATOM 612 N N . ILE A 1 79 ? -0.594 27.737 37.126 1.00 70.56 79 ILE A N 1
ATOM 613 C CA . ILE A 1 79 ? -1.523 26.627 37.399 1.00 70.56 79 ILE A CA 1
ATOM 614 C C . ILE A 1 79 ? -2.743 26.694 36.471 1.00 70.56 79 ILE A C 1
ATOM 616 O O . ILE A 1 79 ? -3.142 25.671 35.910 1.00 70.56 79 ILE A O 1
ATOM 620 N N . LEU A 1 80 ? -3.313 27.884 36.256 1.00 65.06 80 LEU A N 1
ATOM 621 C CA . LEU A 1 80 ? -4.418 28.091 35.313 1.00 65.06 80 LEU A CA 1
ATOM 622 C C . LEU A 1 80 ? -4.010 27.827 33.858 1.00 65.06 80 LEU A C 1
ATOM 624 O O . LEU A 1 80 ? -4.798 27.290 33.081 1.00 65.06 80 LEU A O 1
ATOM 628 N N . LEU A 1 81 ? -2.780 28.178 33.478 1.00 69.19 81 LEU A N 1
ATOM 629 C CA . LEU A 1 81 ? -2.258 27.885 32.147 1.00 69.19 81 LEU A CA 1
ATOM 630 C C . LEU A 1 81 ? -2.070 26.375 31.958 1.00 69.19 81 LEU A C 1
ATOM 632 O O . LEU A 1 81 ? -2.540 25.824 30.967 1.00 69.19 81 LEU A O 1
ATOM 636 N N . ASN A 1 82 ? -1.473 25.691 32.937 1.00 65.25 82 ASN A N 1
ATOM 637 C CA . ASN A 1 82 ? -1.274 24.242 32.894 1.00 65.25 82 ASN A CA 1
ATOM 638 C C . ASN A 1 82 ? -2.598 23.469 32.849 1.00 65.25 82 ASN A C 1
ATOM 640 O O . ASN A 1 82 ? -2.734 22.536 32.066 1.00 65.25 82 ASN A O 1
ATOM 644 N N . SER A 1 83 ? -3.604 23.882 33.623 1.00 64.19 83 SER A N 1
ATOM 645 C CA . SER A 1 83 ? -4.936 23.255 33.592 1.00 6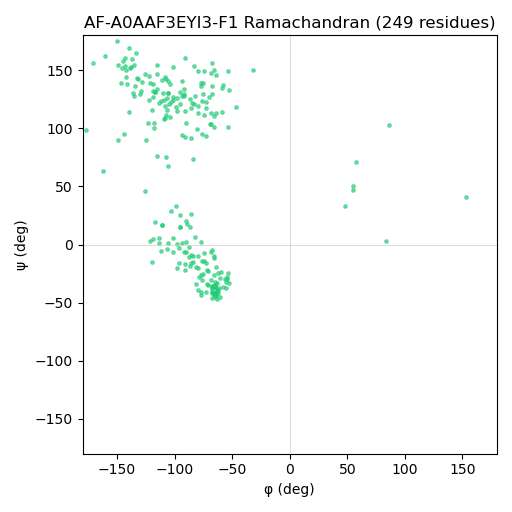4.19 83 SER A CA 1
ATOM 646 C C . SER A 1 83 ? -5.671 23.485 32.264 1.00 64.19 83 SER A C 1
ATOM 648 O O . SER A 1 83 ? -6.308 22.565 31.752 1.00 64.19 83 SER A O 1
ATOM 650 N N . ARG A 1 84 ? -5.516 24.657 31.629 1.00 61.88 84 ARG A N 1
ATOM 651 C CA . ARG A 1 84 ? -6.025 24.901 30.264 1.00 61.88 84 ARG A CA 1
ATOM 652 C C . ARG A 1 84 ? -5.313 24.055 29.207 1.00 61.88 84 ARG A C 1
ATOM 654 O O . ARG A 1 84 ? -5.979 23.511 28.328 1.00 61.88 84 ARG A O 1
ATOM 661 N N . VAL A 1 85 ? -3.989 23.912 29.307 1.00 61.59 85 VAL A N 1
ATOM 662 C CA . VAL A 1 85 ? -3.191 23.037 28.426 1.00 61.59 85 VAL A CA 1
ATOM 663 C C . VAL A 1 85 ? -3.613 21.572 28.592 1.00 61.59 85 VAL A C 1
ATOM 665 O O . VAL A 1 85 ? -3.758 20.863 27.597 1.00 61.59 85 VAL A O 1
ATOM 668 N N . GLN A 1 86 ? -3.911 21.138 29.819 1.00 59.31 86 GLN A N 1
ATOM 669 C CA . GLN A 1 86 ? -4.431 19.798 30.099 1.00 59.31 86 GLN A CA 1
ATOM 670 C C . GLN A 1 86 ? -5.825 19.564 29.462 1.00 59.31 86 GLN A C 1
ATOM 672 O O . GLN A 1 86 ? -6.019 18.528 28.834 1.00 59.31 86 GLN A O 1
ATOM 677 N N . CYS A 1 87 ? -6.767 20.526 29.525 1.00 56.59 87 CYS A N 1
ATOM 678 C CA . CYS A 1 87 ? -8.104 20.400 28.888 1.00 56.59 87 CYS A CA 1
ATOM 679 C C . CYS A 1 87 ? -8.003 20.317 27.354 1.00 56.59 87 CYS A C 1
ATOM 681 O O . CYS A 1 87 ? -8.689 19.520 26.717 1.00 56.59 87 CYS A O 1
ATOM 683 N N . LEU A 1 88 ? -7.121 21.125 26.749 1.00 54.03 88 LEU A N 1
ATOM 684 C CA . LEU A 1 88 ? -6.849 21.088 25.306 1.00 54.03 88 LEU A CA 1
ATOM 685 C C . LEU A 1 88 ? -6.261 19.738 24.869 1.00 54.03 88 LEU A C 1
ATOM 687 O O . LEU A 1 88 ? -6.660 19.208 23.833 1.00 54.03 88 LEU A O 1
ATOM 691 N N . SER A 1 89 ? -5.371 19.161 25.682 1.00 53.12 89 SER A N 1
ATOM 692 C CA . SER A 1 89 ? -4.844 17.804 25.488 1.00 53.12 89 SER A CA 1
ATOM 693 C C . SER A 1 89 ? -5.957 16.744 25.534 1.00 53.12 89 SER A C 1
ATOM 695 O O . SER A 1 89 ? -6.050 15.901 24.640 1.00 53.12 89 SER A O 1
ATOM 697 N N . GLU A 1 90 ? -6.869 16.822 26.508 1.00 50.12 90 GLU A N 1
ATOM 698 C CA . GLU A 1 90 ? -7.993 15.883 26.634 1.00 50.12 90 GLU A CA 1
ATOM 699 C C . GLU A 1 90 ? -9.020 16.017 25.498 1.00 50.12 90 GLU A C 1
ATOM 701 O O . GLU A 1 90 ? -9.513 15.005 24.999 1.00 50.12 90 GLU A O 1
ATOM 706 N N . HIS A 1 91 ? -9.299 17.226 25.007 1.00 49.12 91 HIS A N 1
ATOM 707 C CA . HIS A 1 91 ? -10.185 17.416 23.854 1.00 49.12 91 HIS A CA 1
ATOM 708 C C . HIS A 1 91 ? -9.572 16.871 22.551 1.00 49.12 91 HIS A C 1
ATOM 710 O O . HIS A 1 91 ? -10.272 16.283 21.729 1.00 49.12 91 HIS A O 1
ATOM 716 N N . PHE A 1 92 ? -8.253 16.989 22.368 1.00 47.38 92 PHE A N 1
ATOM 717 C CA . PHE A 1 92 ? -7.568 16.349 21.239 1.00 47.38 92 PHE A CA 1
ATOM 718 C C . PHE A 1 92 ? -7.490 14.813 21.388 1.00 47.38 92 PHE A C 1
ATOM 720 O O . PHE A 1 92 ? -7.410 14.098 20.392 1.00 47.38 92 PHE A O 1
ATOM 727 N N . SER A 1 93 ? -7.594 14.285 22.617 1.00 48.16 93 SER A N 1
ATOM 728 C CA . SER A 1 93 ? -7.644 12.839 22.920 1.00 48.16 93 SER A CA 1
ATOM 729 C C . SER A 1 93 ? -8.987 12.161 22.588 1.00 48.16 93 SER A C 1
ATOM 731 O O . SER A 1 93 ? -9.118 10.932 22.649 1.00 48.16 93 SER A O 1
ATOM 733 N N . GLN A 1 94 ? -9.996 12.959 22.221 1.00 47.09 94 GLN A N 1
ATOM 734 C CA . GLN A 1 94 ? -11.275 12.487 21.685 1.00 47.09 94 GLN A CA 1
ATOM 735 C C . GLN A 1 94 ? -11.227 12.165 20.185 1.00 47.09 94 GLN A C 1
ATOM 737 O O . GLN A 1 94 ? -12.255 11.823 19.607 1.00 47.09 94 GLN A O 1
ATOM 742 N N . ILE A 1 95 ? -10.055 12.211 19.542 1.00 52.66 95 ILE A N 1
ATOM 743 C CA . ILE A 1 95 ? -9.870 11.482 18.286 1.00 52.66 95 ILE A CA 1
ATOM 744 C C . ILE A 1 95 ? -9.962 10.000 18.644 1.00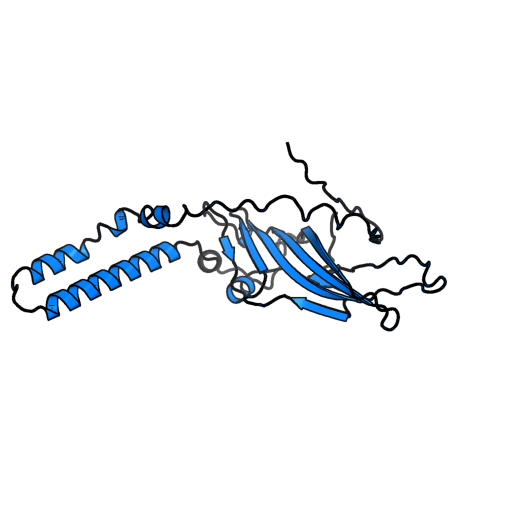 52.66 95 ILE A C 1
ATOM 746 O O . ILE A 1 95 ? -9.129 9.475 19.382 1.00 52.66 95 ILE A O 1
ATOM 750 N N . ASP A 1 96 ? -11.037 9.358 18.198 1.00 60.72 96 ASP A N 1
ATOM 751 C CA . ASP A 1 96 ? -11.318 7.957 18.464 1.00 60.72 96 ASP A CA 1
ATOM 752 C C . ASP A 1 96 ? -10.135 7.077 18.049 1.00 60.72 96 ASP A C 1
ATOM 754 O O . ASP A 1 96 ? -9.899 6.818 16.872 1.00 60.72 96 ASP A O 1
ATOM 758 N N . ASP A 1 97 ? -9.351 6.664 19.038 1.00 73.50 97 ASP A N 1
ATOM 759 C CA . ASP A 1 97 ? -8.138 5.895 18.817 1.00 73.50 97 ASP A CA 1
ATOM 760 C C . ASP A 1 97 ? -8.492 4.432 18.517 1.00 73.50 97 ASP A C 1
ATOM 762 O O . ASP A 1 97 ? -9.322 3.814 19.195 1.00 73.50 97 ASP A O 1
ATOM 766 N N . ILE A 1 98 ? -7.822 3.854 17.519 1.00 85.38 98 ILE A N 1
ATOM 767 C CA . ILE A 1 98 ? -7.911 2.433 17.177 1.00 85.38 98 ILE A CA 1
ATOM 768 C C . ILE A 1 98 ? -7.606 1.548 18.391 1.00 85.38 98 ILE A C 1
ATOM 770 O O . ILE A 1 98 ? -8.191 0.475 18.534 1.00 85.38 98 ILE A O 1
ATOM 774 N N . THR A 1 99 ? -6.768 2.013 19.322 1.00 85.94 99 THR A N 1
ATOM 775 C CA . THR A 1 99 ? -6.480 1.296 20.571 1.00 85.94 99 THR A CA 1
ATOM 776 C C . THR A 1 99 ? -7.735 1.034 21.406 1.00 85.94 99 THR A C 1
ATOM 778 O O . THR A 1 99 ? -7.866 -0.052 21.969 1.00 85.94 99 THR A O 1
ATOM 781 N N . LYS A 1 100 ? -8.702 1.964 21.436 1.00 85.44 100 LYS A N 1
ATOM 782 C CA . LYS A 1 100 ? -9.976 1.793 22.155 1.00 85.44 100 LYS A CA 1
ATOM 783 C C . LYS A 1 100 ? -10.827 0.702 21.506 1.00 85.44 100 LYS A C 1
ATOM 785 O O . LYS A 1 100 ? -11.385 -0.135 22.209 1.00 85.44 100 LYS A O 1
ATOM 790 N N . ILE A 1 101 ? -10.882 0.663 20.173 1.00 86.62 101 ILE A N 1
ATOM 791 C CA . ILE A 1 101 ? -11.601 -0.384 19.425 1.00 86.62 101 ILE A CA 1
ATOM 792 C C . ILE A 1 101 ? -10.969 -1.752 19.682 1.00 86.62 101 ILE A C 1
ATOM 794 O O . ILE A 1 101 ? -11.670 -2.716 19.986 1.00 86.62 101 ILE A O 1
ATOM 798 N N . LEU A 1 102 ? -9.640 -1.835 19.605 1.00 88.19 102 LEU A N 1
ATOM 799 C CA . LEU A 1 102 ? -8.917 -3.081 19.845 1.00 88.19 102 LEU A CA 1
ATOM 800 C C . LEU A 1 102 ? -9.061 -3.553 21.300 1.00 88.19 102 LEU A C 1
ATOM 802 O O . LEU A 1 102 ? -9.208 -4.749 21.535 1.00 88.19 102 LEU A O 1
ATOM 806 N N . ALA A 1 103 ? -9.102 -2.635 22.270 1.00 87.50 103 ALA A N 1
ATOM 807 C CA . ALA A 1 103 ? -9.358 -2.966 23.672 1.00 87.50 103 ALA A CA 1
ATOM 808 C C . ALA A 1 103 ? -10.772 -3.532 23.899 1.00 87.50 103 ALA A C 1
ATOM 810 O O . ALA A 1 103 ? -10.951 -4.431 24.720 1.00 87.50 103 ALA A O 1
ATOM 811 N N . LEU A 1 104 ? -11.772 -3.050 23.151 1.00 87.56 104 LEU A N 1
ATOM 812 C CA . LEU A 1 104 ? -13.139 -3.583 23.187 1.00 87.56 104 LEU A CA 1
ATOM 813 C C . LEU A 1 104 ? -13.255 -4.968 22.532 1.00 87.56 104 LEU A C 1
ATOM 815 O O . LEU A 1 104 ? -14.175 -5.721 22.853 1.00 87.56 104 LEU A O 1
ATOM 819 N N . ASN A 1 105 ? -12.322 -5.328 21.647 1.00 86.88 105 ASN A N 1
ATOM 820 C CA . ASN A 1 105 ? -12.280 -6.624 20.981 1.00 86.88 105 ASN A CA 1
ATOM 821 C C . ASN A 1 105 ? -11.023 -7.425 21.375 1.00 86.88 105 ASN A C 1
ATOM 823 O O . ASN A 1 105 ? -10.106 -7.585 20.566 1.00 86.88 105 ASN A O 1
ATOM 827 N N . PRO A 1 106 ? -10.980 -8.019 22.585 1.00 82.94 106 PRO A N 1
ATOM 828 C CA . PRO A 1 106 ? -9.800 -8.734 23.083 1.00 82.94 106 PRO A CA 1
ATOM 829 C C . PRO A 1 106 ? -9.465 -10.004 22.283 1.00 82.94 106 PRO A C 1
ATOM 831 O O . PRO A 1 106 ? -8.397 -10.585 22.454 1.00 82.94 106 PRO A O 1
ATOM 834 N N . ARG A 1 107 ? -10.374 -10.457 21.409 1.00 85.88 107 ARG A N 1
ATOM 835 C CA . ARG A 1 107 ? -10.164 -11.594 20.501 1.00 85.88 107 ARG A CA 1
ATOM 836 C C . ARG A 1 107 ? -9.584 -11.177 19.149 1.00 85.88 107 ARG A C 1
ATOM 838 O O . ARG A 1 107 ? -9.413 -12.034 18.280 1.00 85.88 107 ARG A O 1
ATOM 845 N N . TYR A 1 108 ? -9.296 -9.892 18.944 1.00 90.62 108 TYR A N 1
ATOM 846 C CA . TYR A 1 108 ? -8.701 -9.417 17.707 1.00 90.62 108 TYR A CA 1
ATOM 847 C C . TYR A 1 108 ? -7.306 -10.018 17.519 1.00 90.62 108 TYR A C 1
ATOM 849 O O . TYR A 1 108 ? -6.364 -9.720 18.250 1.00 90.62 108 TYR A O 1
ATOM 857 N N . ASN A 1 109 ? -7.173 -10.870 16.507 1.00 89.81 109 ASN A N 1
ATOM 858 C CA . ASN A 1 109 ? -5.897 -11.430 16.097 1.00 89.81 109 ASN A CA 1
ATOM 859 C C . ASN A 1 109 ? -5.492 -10.818 14.756 1.00 89.81 109 ASN A C 1
ATOM 861 O O . ASN A 1 109 ? -6.046 -11.172 13.715 1.00 89.81 109 ASN A O 1
ATOM 865 N N . LYS A 1 110 ? -4.485 -9.945 14.780 1.00 89.69 110 LYS A N 1
ATOM 866 C CA . LYS A 1 110 ? -3.948 -9.293 13.579 1.00 89.69 110 LYS A CA 1
ATOM 867 C C . LYS A 1 110 ? -3.298 -10.248 12.578 1.00 89.69 110 LYS A C 1
ATOM 869 O O . LYS A 1 110 ? -3.126 -9.887 11.427 1.00 89.69 110 LYS A O 1
ATOM 874 N N . ASN A 1 111 ? -2.911 -11.453 13.002 1.00 88.56 111 ASN A N 1
ATOM 875 C CA . ASN A 1 111 ? -2.304 -12.448 12.113 1.00 88.56 111 ASN A CA 1
ATOM 876 C C . ASN A 1 111 ? -3.364 -13.255 11.345 1.00 88.56 111 ASN A C 1
ATOM 878 O O . ASN A 1 111 ? -3.035 -13.934 10.375 1.00 88.56 111 ASN A O 1
ATOM 882 N N . ALA A 1 112 ? -4.622 -13.186 11.788 1.00 87.62 112 ALA A N 1
ATOM 883 C CA . ALA A 1 112 ? -5.769 -13.824 11.163 1.00 87.62 112 ALA A CA 1
ATOM 884 C C . ALA A 1 112 ? -6.433 -12.858 10.176 1.00 87.62 112 ALA A C 1
ATOM 886 O O . ALA A 1 112 ? -6.790 -11.732 10.548 1.00 87.62 112 ALA A O 1
ATOM 887 N N . TYR A 1 113 ? -6.642 -13.314 8.941 1.00 88.69 113 TYR A N 1
ATOM 888 C CA . TYR A 1 113 ? -7.388 -12.549 7.947 1.00 88.69 113 TYR A CA 1
ATOM 889 C C . TYR A 1 113 ? -8.867 -12.407 8.362 1.00 88.69 113 TYR A C 1
ATOM 891 O O . TYR A 1 113 ? -9.391 -13.286 9.055 1.00 88.69 113 TYR A O 1
ATOM 899 N N . PRO A 1 114 ? -9.557 -11.314 7.978 1.00 88.62 114 PRO A N 1
ATOM 900 C CA . PRO A 1 114 ? -10.882 -10.983 8.507 1.00 88.62 114 PRO A CA 1
ATOM 901 C C . PRO A 1 114 ? -11.936 -12.085 8.350 1.00 88.62 114 PRO A C 1
ATOM 903 O O . PRO A 1 114 ? -12.747 -12.303 9.248 1.00 88.62 114 PRO A O 1
ATOM 906 N N . THR A 1 115 ? -11.908 -12.814 7.234 1.00 84.69 115 THR A N 1
ATOM 907 C CA . THR A 1 115 ? -12.895 -13.845 6.887 1.00 84.69 115 THR A CA 1
ATOM 908 C C . THR A 1 115 ? -12.475 -15.264 7.272 1.00 84.69 115 THR A C 1
ATOM 910 O O . THR A 1 115 ? -13.108 -16.218 6.822 1.00 84.69 115 THR A O 1
ATOM 913 N N . GLN A 1 116 ? -11.463 -15.437 8.134 1.00 82.94 116 GLN A N 1
ATOM 914 C CA . GLN A 1 116 ? -10.940 -16.763 8.500 1.00 82.94 116 GLN A CA 1
ATOM 915 C C . GLN A 1 116 ? -12.001 -17.721 9.050 1.00 82.94 116 GLN A C 1
ATOM 917 O O . GLN A 1 116 ? -11.918 -18.920 8.821 1.00 82.94 116 GLN A O 1
ATOM 922 N N . ASN A 1 117 ? -13.016 -17.201 9.737 1.00 82.81 117 ASN A N 1
ATOM 923 C CA . ASN A 1 117 ? -14.084 -18.019 10.317 1.00 82.81 117 ASN A CA 1
ATOM 924 C C . ASN A 1 117 ? -15.247 -18.299 9.346 1.00 82.81 117 ASN A C 1
ATOM 926 O O . ASN A 1 117 ? -16.221 -18.931 9.741 1.00 82.81 117 ASN A O 1
ATOM 930 N N . ILE A 1 118 ? -15.206 -17.751 8.127 1.00 82.56 118 ILE A N 1
ATOM 931 C CA . ILE A 1 118 ? -16.344 -17.704 7.191 1.00 82.56 118 ILE A CA 1
ATOM 932 C C . ILE A 1 118 ? -16.072 -18.580 5.948 1.00 82.56 118 ILE A C 1
ATOM 934 O O . ILE A 1 118 ? -16.908 -18.637 5.051 1.00 82.56 118 ILE A O 1
ATOM 938 N N . ASP A 1 119 ? -14.920 -19.266 5.880 1.00 79.06 119 ASP A N 1
ATOM 939 C CA . ASP A 1 119 ? -14.475 -20.079 4.731 1.00 79.06 119 ASP A CA 1
ATOM 940 C C . ASP A 1 119 ? -14.604 -19.343 3.383 1.00 79.06 119 ASP A C 1
ATOM 942 O O . ASP A 1 119 ? -14.883 -19.924 2.332 1.00 79.06 119 ASP A O 1
ATOM 946 N N . LYS A 1 120 ? -14.411 -18.021 3.411 1.00 84.25 120 LYS A N 1
ATOM 947 C CA . LYS A 1 120 ? -14.430 -17.147 2.236 1.00 84.25 120 LYS A CA 1
ATOM 948 C C . LYS A 1 120 ? -13.109 -16.396 2.120 1.00 84.25 120 LYS A C 1
ATOM 950 O O . LYS A 1 120 ? -12.551 -16.010 3.150 1.00 84.25 120 LYS A O 1
ATOM 955 N N . PRO A 1 121 ? -12.613 -16.143 0.897 1.00 84.31 121 PRO A N 1
ATOM 956 C CA . PRO A 1 121 ? -11.471 -15.261 0.711 1.00 84.31 121 PRO A CA 1
ATOM 957 C C . PRO A 1 121 ? -11.829 -13.835 1.147 1.00 84.31 121 PRO A C 1
ATOM 959 O O . PRO A 1 121 ? -12.967 -13.393 0.984 1.00 84.31 121 PRO A O 1
ATOM 962 N N . THR A 1 122 ? -10.855 -13.116 1.704 1.00 87.38 122 THR A N 1
ATOM 963 C CA . THR A 1 122 ? -10.993 -11.676 1.931 1.00 87.38 122 THR A CA 1
ATOM 964 C C . THR A 1 122 ? -10.908 -10.972 0.583 1.00 87.38 122 THR A C 1
ATOM 966 O O . THR A 1 122 ? -9.870 -11.024 -0.076 1.00 87.38 122 THR A O 1
ATOM 969 N N . ASP A 1 123 ? -11.979 -10.290 0.188 1.00 88.44 123 ASP A N 1
ATOM 970 C CA . ASP A 1 123 ? -11.974 -9.463 -1.015 1.00 88.44 123 ASP A CA 1
ATOM 971 C C . ASP A 1 123 ? -11.189 -8.168 -0.748 1.00 88.44 123 ASP A C 1
ATOM 973 O O . ASP A 1 123 ? -11.618 -7.309 0.028 1.00 88.44 123 ASP A O 1
ATOM 977 N N . VAL A 1 124 ? -10.031 -8.035 -1.399 1.00 89.25 124 VAL A N 1
ATOM 978 C CA . VAL A 1 124 ? -9.186 -6.833 -1.366 1.00 89.25 124 VAL A CA 1
ATOM 979 C C . VAL A 1 124 ? -9.285 -6.143 -2.720 1.00 89.25 124 VAL A C 1
ATOM 981 O O . VAL A 1 124 ? -8.942 -6.721 -3.751 1.00 89.25 124 VAL A O 1
ATOM 984 N N . LYS A 1 125 ? -9.762 -4.900 -2.724 1.00 89.62 125 LYS A N 1
ATOM 985 C CA . LYS A 1 125 ? -9.791 -4.052 -3.916 1.00 89.62 125 LYS A CA 1
ATOM 986 C C . LYS A 1 125 ? -8.520 -3.227 -3.959 1.00 89.62 125 LYS A C 1
ATOM 988 O O . LYS A 1 125 ? -8.190 -2.578 -2.973 1.00 89.62 125 LYS A O 1
ATOM 993 N N . VAL A 1 126 ? -7.839 -3.250 -5.096 1.00 89.06 126 VAL A N 1
ATOM 994 C CA . VAL A 1 126 ? -6.586 -2.525 -5.308 1.00 89.06 126 VAL A CA 1
ATOM 995 C C . VAL A 1 126 ? -6.803 -1.501 -6.408 1.00 89.06 126 VAL A C 1
ATOM 997 O O . VAL A 1 126 ? -7.333 -1.824 -7.469 1.00 89.06 126 VAL A O 1
ATOM 1000 N N . GLN A 1 127 ? -6.389 -0.274 -6.143 1.00 89.44 127 GLN A N 1
ATOM 1001 C CA . GLN A 1 127 ? -6.387 0.842 -7.069 1.00 89.44 127 GLN A CA 1
ATOM 1002 C C . GLN A 1 127 ? -4.972 1.419 -7.131 1.00 89.44 127 GLN A C 1
ATOM 1004 O O . GLN A 1 127 ? -4.219 1.384 -6.160 1.00 89.44 127 GLN A O 1
ATOM 1009 N N . MET A 1 128 ? -4.595 1.920 -8.301 1.00 90.31 128 MET A N 1
ATOM 1010 C CA . MET A 1 128 ? -3.279 2.491 -8.535 1.00 90.31 128 MET A CA 1
ATOM 1011 C C . MET A 1 128 ? -3.423 3.806 -9.279 1.00 90.31 128 MET A C 1
ATOM 1013 O O . MET A 1 128 ? -4.170 3.891 -10.253 1.00 90.31 128 MET A O 1
ATOM 1017 N N . TYR A 1 129 ? -2.667 4.800 -8.840 1.00 92.31 129 TYR A N 1
ATOM 1018 C CA . TYR A 1 129 ? -2.472 6.048 -9.554 1.00 92.31 129 TYR A CA 1
ATOM 1019 C C . TYR A 1 129 ? -0.985 6.197 -9.875 1.00 92.31 129 TYR A C 1
ATOM 1021 O O . TYR A 1 129 ? -0.138 6.039 -8.997 1.00 92.31 129 TYR A O 1
ATOM 1029 N N . ILE A 1 130 ? -0.665 6.434 -11.145 1.00 92.81 130 ILE A N 1
ATOM 1030 C CA . ILE A 1 130 ? 0.718 6.539 -11.615 1.00 92.81 130 ILE A CA 1
ATOM 1031 C C . ILE A 1 130 ? 1.130 8.002 -11.530 1.00 92.81 130 ILE A C 1
ATOM 1033 O O . ILE A 1 130 ? 0.596 8.831 -12.258 1.00 92.81 130 ILE A O 1
ATOM 1037 N N . GLU A 1 131 ? 2.093 8.296 -10.662 1.00 94.38 131 GLU A N 1
ATOM 1038 C CA . GLU A 1 131 ? 2.686 9.629 -10.552 1.00 94.38 131 GLU A CA 1
ATOM 1039 C C . GLU A 1 131 ? 3.666 9.867 -11.703 1.00 94.38 131 GLU A C 1
ATOM 1041 O O . GLU A 1 131 ? 3.666 10.915 -12.344 1.00 94.38 131 GLU A O 1
ATOM 1046 N N . GLY A 1 132 ? 4.494 8.866 -12.007 1.00 92.25 132 GLY A N 1
ATOM 1047 C CA . GLY A 1 132 ? 5.442 8.973 -13.101 1.00 92.25 132 GLY A CA 1
ATOM 1048 C C . GLY A 1 132 ? 6.146 7.671 -13.437 1.00 92.25 132 GLY A C 1
ATOM 1049 O O . GLY A 1 132 ? 6.296 6.767 -12.616 1.00 92.25 132 GLY A O 1
ATOM 1050 N N . MET A 1 133 ? 6.618 7.601 -14.677 1.00 94.31 133 MET A N 1
ATOM 1051 C CA . MET A 1 133 ? 7.506 6.552 -15.165 1.00 94.31 133 MET A CA 1
ATOM 1052 C C . MET A 1 133 ? 8.785 7.198 -15.678 1.00 94.31 133 MET A C 1
ATOM 1054 O O . MET A 1 133 ? 8.748 8.243 -16.326 1.00 94.31 133 MET A O 1
ATOM 1058 N N . SER A 1 134 ? 9.930 6.591 -15.392 1.00 93.12 134 SER A N 1
ATOM 1059 C CA . SER A 1 134 ? 11.220 7.121 -15.822 1.00 93.12 134 SER A CA 1
ATOM 1060 C C . SER A 1 134 ? 12.247 6.014 -16.046 1.00 93.12 134 SER A C 1
ATOM 1062 O O . SER A 1 134 ? 12.005 4.839 -15.774 1.00 93.12 134 SER A O 1
ATOM 1064 N N . SER A 1 135 ? 13.428 6.395 -16.533 1.00 92.31 135 SER A N 1
ATOM 1065 C CA . SER A 1 135 ? 14.615 5.532 -16.530 1.00 92.31 135 SER A CA 1
ATOM 1066 C C . SER A 1 135 ? 14.415 4.163 -17.199 1.00 92.31 135 SER A C 1
ATOM 1068 O O . SER A 1 135 ? 14.770 3.135 -16.622 1.00 92.31 135 SER A O 1
ATOM 1070 N N . PHE A 1 136 ? 13.874 4.142 -18.420 1.00 92.19 136 PHE A N 1
ATOM 1071 C CA . PHE A 1 136 ? 13.808 2.934 -19.249 1.00 92.19 136 PHE A CA 1
ATOM 1072 C C . PHE A 1 136 ? 15.218 2.534 -19.702 1.00 92.19 136 PHE A C 1
ATOM 1074 O O . PHE A 1 136 ? 15.804 3.164 -20.584 1.00 92.19 136 PHE A O 1
ATOM 1081 N N . ARG A 1 137 ? 15.790 1.499 -19.083 1.00 92.38 137 ARG A N 1
ATOM 1082 C CA . ARG A 1 137 ? 17.182 1.089 -19.304 1.00 92.38 137 ARG A CA 1
ATOM 1083 C C . ARG A 1 137 ? 17.254 -0.215 -20.089 1.00 92.38 137 ARG A C 1
ATOM 1085 O O . ARG A 1 137 ? 17.071 -1.294 -19.533 1.00 92.38 137 ARG A O 1
ATOM 1092 N N . ALA A 1 138 ? 17.680 -0.111 -21.346 1.00 90.75 138 ALA A N 1
ATOM 1093 C CA . ALA A 1 138 ? 17.944 -1.256 -22.223 1.00 90.75 138 ALA A CA 1
ATOM 1094 C C . ALA A 1 138 ? 19.030 -2.213 -21.690 1.00 90.75 138 ALA A C 1
ATOM 1096 O O . ALA A 1 138 ? 19.009 -3.405 -21.974 1.00 90.75 138 ALA A O 1
ATOM 1097 N N . GLN A 1 139 ? 19.985 -1.703 -20.906 1.00 92.06 139 GLN A N 1
ATOM 1098 C CA . GLN A 1 139 ? 21.098 -2.494 -20.361 1.00 92.06 139 GLN A CA 1
ATOM 1099 C C . GLN A 1 139 ? 20.647 -3.438 -19.241 1.00 92.06 139 GLN A C 1
ATOM 1101 O O . GLN A 1 139 ? 21.105 -4.574 -19.156 1.00 92.06 139 GLN A O 1
ATOM 1106 N N . SER A 1 140 ? 19.768 -2.955 -18.361 1.00 92.81 140 SER A N 1
ATOM 1107 C CA . SER A 1 140 ? 19.267 -3.689 -17.196 1.00 92.81 140 SER A CA 1
ATOM 1108 C C . SER A 1 140 ? 17.871 -4.268 -17.390 1.00 92.81 140 SER A C 1
ATOM 1110 O O . SER A 1 140 ? 17.430 -5.025 -16.527 1.00 92.81 140 SER A O 1
ATOM 1112 N N . MET A 1 141 ? 17.210 -3.949 -18.508 1.00 93.69 141 MET A N 1
ATOM 1113 C CA . MET A 1 141 ? 15.868 -4.419 -18.856 1.00 93.69 141 MET A CA 1
ATOM 1114 C C . MET A 1 141 ? 14.863 -4.086 -17.746 1.00 93.69 141 MET A C 1
ATOM 1116 O O . MET A 1 141 ? 14.108 -4.934 -17.267 1.00 93.69 141 MET A O 1
ATOM 1120 N N . ASP A 1 142 ? 14.915 -2.840 -17.276 1.00 94.88 142 ASP A N 1
ATOM 1121 C CA . ASP A 1 142 ? 14.054 -2.321 -16.221 1.00 94.88 142 ASP A CA 1
ATOM 1122 C C . ASP A 1 142 ? 13.655 -0.864 -16.475 1.00 94.88 142 ASP A C 1
ATOM 1124 O O . ASP A 1 142 ? 14.282 -0.140 -17.254 1.00 94.88 142 ASP A O 1
ATOM 1128 N N . PHE A 1 143 ? 12.581 -0.445 -15.816 1.00 94.88 143 PHE A N 1
ATOM 1129 C CA . PHE A 1 143 ? 12.127 0.941 -15.783 1.00 94.88 143 PHE A CA 1
ATOM 1130 C C . PHE A 1 143 ? 11.755 1.328 -14.354 1.00 94.88 143 PHE A C 1
ATOM 1132 O O . PHE A 1 143 ? 11.431 0.468 -13.535 1.00 94.88 143 PHE A O 1
ATOM 1139 N N . GLN A 1 144 ? 11.828 2.616 -14.040 1.00 95.88 144 GLN A N 1
ATOM 1140 C CA . GLN A 1 144 ? 11.420 3.143 -12.743 1.00 95.88 144 GLN A CA 1
ATOM 1141 C C . GLN A 1 144 ? 9.973 3.622 -12.801 1.00 95.88 144 GLN A C 1
ATOM 1143 O O . GLN A 1 144 ? 9.550 4.230 -13.785 1.00 95.88 144 GLN A O 1
ATOM 1148 N N . ILE A 1 145 ? 9.229 3.365 -11.731 1.00 95.38 145 ILE A N 1
ATOM 1149 C CA . ILE A 1 145 ? 7.849 3.807 -11.563 1.00 95.38 145 ILE A CA 1
ATOM 1150 C C . ILE A 1 145 ? 7.665 4.432 -10.182 1.00 95.38 145 ILE A C 1
ATOM 1152 O O . ILE A 1 145 ? 8.247 3.963 -9.201 1.00 95.38 145 ILE A O 1
ATOM 1156 N N . ASP A 1 146 ? 6.848 5.474 -10.121 1.00 95.50 146 ASP A N 1
ATOM 1157 C CA . ASP A 1 146 ? 6.356 6.100 -8.901 1.00 95.50 146 ASP A CA 1
ATOM 1158 C C . ASP A 1 146 ? 4.827 6.071 -8.923 1.00 95.50 146 ASP A C 1
ATOM 1160 O O . ASP A 1 146 ? 4.208 6.503 -9.901 1.00 95.50 146 ASP A O 1
ATOM 1164 N N . ILE A 1 147 ? 4.222 5.493 -7.887 1.00 94.62 147 ILE A N 1
ATOM 1165 C CA . ILE A 1 147 ? 2.783 5.246 -7.814 1.00 94.62 147 ILE A CA 1
ATOM 1166 C C . ILE A 1 147 ? 2.229 5.561 -6.428 1.00 94.62 147 ILE A C 1
ATOM 1168 O O . ILE A 1 147 ? 2.897 5.382 -5.409 1.00 94.62 147 ILE A O 1
ATOM 1172 N N . TYR A 1 148 ? 0.956 5.929 -6.403 1.00 95.25 148 TYR A N 1
ATOM 1173 C CA . TYR A 1 148 ? 0.107 5.821 -5.227 1.00 95.25 148 TYR A CA 1
ATOM 1174 C C . TYR A 1 148 ? -0.678 4.513 -5.317 1.00 95.25 148 TYR A C 1
ATOM 1176 O O . TYR A 1 148 ? -1.390 4.264 -6.296 1.00 95.25 148 TYR A O 1
ATOM 1184 N N . LEU A 1 149 ? -0.503 3.655 -4.318 1.00 94.19 149 LEU A N 1
ATOM 1185 C CA . LEU A 1 149 ? -1.175 2.372 -4.188 1.00 94.19 149 LEU A CA 1
ATOM 1186 C C . LEU A 1 149 ? -2.278 2.503 -3.142 1.00 94.19 149 LEU A C 1
ATOM 1188 O O . LEU A 1 149 ? -2.024 2.851 -1.991 1.00 94.19 149 LEU A O 1
ATOM 1192 N N . GLN A 1 150 ? -3.499 2.194 -3.554 1.00 94.69 150 GLN A N 1
ATOM 1193 C CA . GLN A 1 150 ? -4.683 2.259 -2.718 1.00 94.69 150 GLN A CA 1
ATOM 1194 C C . GLN A 1 150 ? -5.283 0.869 -2.572 1.00 94.69 150 GLN A C 1
ATOM 1196 O O . GLN A 1 150 ? -5.496 0.155 -3.549 1.00 94.69 150 GLN A O 1
ATOM 1201 N N . GLU A 1 151 ? -5.587 0.486 -1.342 1.00 94.00 151 GLU A N 1
ATOM 1202 C CA . GLU A 1 151 ? -6.171 -0.807 -1.019 1.00 94.00 151 GLU A CA 1
ATOM 1203 C C . GLU A 1 151 ? -7.413 -0.608 -0.161 1.00 94.00 151 GLU A C 1
ATOM 1205 O O . GLU A 1 151 ? -7.445 0.225 0.747 1.00 94.00 151 GLU A O 1
ATOM 1210 N N . MET A 1 152 ? -8.448 -1.395 -0.430 1.00 95.00 152 MET A N 1
ATOM 1211 C CA . MET A 1 152 ? -9.675 -1.380 0.347 1.00 95.00 152 MET A CA 1
ATOM 1212 C C . MET A 1 152 ? -10.138 -2.799 0.644 1.00 95.00 152 MET A C 1
ATOM 1214 O O . MET A 1 152 ? -10.320 -3.613 -0.262 1.00 95.00 152 MET A O 1
ATOM 1218 N N . TRP A 1 153 ? -10.392 -3.076 1.918 1.00 93.75 153 TRP A N 1
ATOM 1219 C CA . TRP A 1 153 ? -10.973 -4.332 2.385 1.00 93.75 153 TRP A CA 1
ATOM 1220 C C . TRP A 1 153 ? -11.986 -4.066 3.497 1.00 93.75 153 TRP A C 1
ATOM 1222 O O . TRP A 1 153 ? -12.101 -2.954 4.014 1.00 93.75 153 TRP A O 1
ATOM 1232 N N . VAL A 1 154 ? -12.755 -5.089 3.861 1.00 92.75 154 VAL A N 1
ATOM 1233 C CA . VAL A 1 154 ? -13.722 -5.008 4.961 1.00 92.75 154 VAL A CA 1
ATOM 1234 C C . VAL A 1 154 ? -13.264 -5.923 6.090 1.00 92.75 154 VAL A C 1
ATOM 1236 O O . VAL A 1 154 ? -13.104 -7.126 5.890 1.00 92.75 154 VAL A O 1
ATOM 1239 N N . ASP A 1 155 ? -13.061 -5.351 7.277 1.00 93.56 155 ASP A N 1
ATOM 1240 C CA . ASP A 1 155 ? -12.814 -6.083 8.516 1.00 93.56 155 ASP A CA 1
ATOM 1241 C C . ASP A 1 155 ? -13.936 -5.801 9.523 1.00 93.56 155 ASP A C 1
ATOM 1243 O O . ASP A 1 155 ? -13.966 -4.791 10.226 1.00 93.56 155 ASP A O 1
ATOM 1247 N N . GLU A 1 156 ? -14.863 -6.751 9.611 1.00 92.31 156 GLU A N 1
ATOM 1248 C CA . GLU A 1 156 ? -16.001 -6.744 10.532 1.00 92.31 156 GLU A CA 1
ATOM 1249 C C . GLU A 1 156 ? -15.588 -6.567 12.003 1.00 92.31 156 GLU A C 1
ATOM 1251 O O . GLU A 1 156 ? -16.341 -6.016 12.805 1.00 92.31 156 GLU A O 1
ATOM 1256 N N . ARG A 1 157 ? -14.371 -6.992 12.366 1.00 92.19 157 ARG A N 1
ATOM 1257 C CA . ARG A 1 157 ? -13.848 -6.923 13.738 1.00 92.19 157 ARG A CA 1
ATOM 1258 C C . ARG A 1 157 ? -13.460 -5.501 14.155 1.00 92.19 157 ARG A C 1
ATOM 1260 O O . ARG A 1 157 ? -13.250 -5.281 15.347 1.00 92.19 157 ARG A O 1
ATOM 1267 N N . LEU A 1 158 ? -13.349 -4.580 13.192 1.00 92.62 158 LEU A N 1
ATOM 1268 C CA . LEU A 1 158 ? -13.005 -3.165 13.377 1.00 92.62 158 LEU A CA 1
ATOM 1269 C C . LEU A 1 158 ? -14.231 -2.234 13.317 1.00 92.62 158 LEU A C 1
ATOM 1271 O O . LEU A 1 158 ? -14.081 -1.008 13.362 1.00 92.62 158 LEU A O 1
ATOM 1275 N N . LYS A 1 159 ? -15.445 -2.795 13.222 1.00 92.69 159 LYS A N 1
ATOM 1276 C CA . LYS A 1 159 ? -16.694 -2.031 13.323 1.00 92.69 159 LYS A CA 1
ATOM 1277 C C . LYS A 1 159 ? -16.770 -1.294 14.653 1.00 92.69 159 LYS A C 1
ATOM 1279 O O . LYS A 1 159 ? -16.448 -1.845 15.705 1.00 92.69 159 LYS A O 1
ATOM 1284 N N . HIS A 1 160 ? -17.221 -0.050 14.599 1.00 89.50 160 HIS A N 1
ATOM 1285 C CA . HIS A 1 160 ? -17.277 0.823 15.762 1.00 89.50 160 HIS A CA 1
ATOM 1286 C C . HIS A 1 160 ? -18.437 1.814 15.650 1.00 89.50 160 HIS A C 1
ATOM 1288 O O . HIS A 1 160 ? -18.868 2.164 14.555 1.00 89.50 160 HIS A O 1
ATOM 1294 N N . ASN A 1 161 ? -18.933 2.284 16.796 1.00 88.69 161 ASN A N 1
ATOM 1295 C CA . ASN A 1 161 ? -20.114 3.152 16.886 1.00 88.69 161 ASN A CA 1
ATOM 1296 C C . ASN A 1 161 ? -19.782 4.651 16.809 1.00 88.69 161 ASN A C 1
ATOM 1298 O O . ASN A 1 161 ? -20.572 5.487 17.248 1.00 88.69 161 ASN A O 1
ATOM 1302 N N . ASN A 1 162 ? -18.615 5.003 16.276 1.00 84.69 162 ASN A N 1
ATOM 1303 C CA . ASN A 1 162 ? -18.223 6.403 16.170 1.00 84.69 162 ASN A CA 1
ATOM 1304 C C . ASN A 1 162 ? -18.911 7.037 14.964 1.00 84.69 162 ASN A C 1
ATOM 1306 O O . ASN A 1 162 ? -19.173 6.392 13.949 1.00 84.69 162 ASN A O 1
ATOM 1310 N N . THR A 1 163 ? -19.193 8.330 15.070 1.00 81.94 163 THR A N 1
ATOM 1311 C CA . THR A 1 163 ? -19.847 9.091 13.998 1.00 81.94 163 THR A CA 1
ATOM 1312 C C . THR A 1 163 ? -18.902 9.401 12.842 1.00 81.94 163 THR A C 1
ATOM 1314 O O . THR A 1 163 ? -19.352 9.599 11.714 1.00 81.94 163 THR A O 1
ATOM 1317 N N . LYS A 1 164 ? -17.592 9.445 13.102 1.00 86.50 164 LYS A N 1
ATOM 1318 C CA . LYS A 1 164 ? -16.552 9.764 12.122 1.00 86.50 164 LYS A CA 1
ATOM 1319 C C . LYS A 1 164 ? -15.637 8.565 11.895 1.00 86.50 164 LYS A C 1
ATOM 1321 O O . LYS A 1 164 ? -15.457 7.728 12.771 1.00 86.50 164 LYS A O 1
ATOM 1326 N N . ARG A 1 165 ? -15.032 8.526 10.707 1.00 88.19 165 ARG A N 1
ATOM 1327 C CA . ARG A 1 165 ? -13.949 7.592 10.376 1.00 88.19 165 ARG A CA 1
ATOM 1328 C C . ARG A 1 165 ? -12.681 7.921 11.168 1.00 88.19 165 ARG A C 1
ATOM 1330 O O . ARG A 1 165 ? -12.385 9.093 11.405 1.00 88.19 165 ARG A O 1
ATOM 1337 N N . ILE A 1 166 ? -11.917 6.891 11.502 1.00 89.62 166 ILE A N 1
ATOM 1338 C CA . ILE A 1 166 ? -10.651 6.999 12.232 1.00 89.62 166 ILE A CA 1
ATOM 1339 C C . ILE A 1 166 ? -9.504 7.104 11.236 1.00 89.62 166 ILE A C 1
ATOM 1341 O O . ILE A 1 166 ? -9.449 6.337 10.275 1.00 89.62 166 ILE A O 1
ATOM 1345 N N . LEU A 1 167 ? -8.596 8.049 11.476 1.00 90.38 167 LEU A N 1
ATOM 1346 C CA . LEU A 1 167 ? -7.380 8.237 10.693 1.00 90.38 167 LEU A CA 1
ATOM 1347 C C . LEU A 1 167 ? -6.184 7.643 11.430 1.00 90.38 167 LEU A C 1
ATOM 1349 O O . LEU A 1 167 ? -5.878 8.068 12.542 1.00 90.38 167 LEU A O 1
ATOM 1353 N N . ILE A 1 168 ? -5.462 6.735 10.782 1.00 90.44 168 ILE A N 1
ATOM 1354 C CA . ILE A 1 168 ? -4.184 6.223 11.270 1.00 90.44 168 ILE A CA 1
ATOM 1355 C C . ILE A 1 168 ? -3.075 6.718 10.343 1.00 90.44 168 ILE A C 1
ATOM 1357 O O . ILE A 1 168 ? -3.108 6.484 9.136 1.00 90.44 168 ILE A O 1
ATOM 1361 N N . LYS A 1 169 ? -2.092 7.400 10.935 1.00 89.69 169 LYS A N 1
ATOM 1362 C CA . LYS A 1 169 ? -0.833 7.809 10.285 1.00 89.69 169 LYS A CA 1
ATOM 1363 C C . LYS A 1 169 ? 0.406 7.222 10.963 1.00 89.69 169 LYS A C 1
ATOM 1365 O O . LYS A 1 169 ? 1.491 7.274 10.403 1.00 89.69 169 LYS A O 1
ATOM 1370 N N . ASP A 1 170 ? 0.264 6.704 12.185 1.00 89.19 170 ASP A N 1
ATOM 1371 C CA . ASP A 1 170 ? 1.379 6.120 12.932 1.00 89.19 170 ASP A CA 1
ATOM 1372 C C . ASP A 1 170 ? 1.597 4.660 12.492 1.00 89.19 170 ASP A C 1
ATOM 1374 O O . ASP A 1 170 ? 0.682 3.840 12.657 1.00 89.19 170 ASP A O 1
ATOM 1378 N N . PRO A 1 171 ? 2.792 4.296 11.977 1.00 89.88 171 PRO A N 1
ATOM 1379 C CA . PRO A 1 171 ? 3.127 2.913 11.646 1.00 89.88 171 PRO A CA 1
ATOM 1380 C C . PRO A 1 171 ? 2.904 1.941 12.808 1.00 89.88 171 PRO A C 1
ATOM 1382 O O . PRO A 1 171 ? 2.530 0.788 12.590 1.00 89.88 171 PRO A O 1
ATOM 1385 N N . LYS A 1 172 ? 3.103 2.389 14.055 1.00 90.31 172 LYS A N 1
ATOM 1386 C CA . LYS A 1 172 ? 2.914 1.548 15.243 1.00 90.31 172 LYS A CA 1
ATOM 1387 C C . LYS A 1 172 ? 1.458 1.137 15.394 1.00 90.31 172 LYS A C 1
ATOM 1389 O O . LYS A 1 172 ? 1.193 -0.040 15.615 1.00 90.31 172 LYS A O 1
ATOM 1394 N N . LEU A 1 173 ? 0.530 2.075 15.218 1.00 91.00 173 LEU A N 1
ATOM 1395 C CA . LEU A 1 173 ? -0.905 1.802 15.266 1.00 91.00 173 LEU A CA 1
ATOM 1396 C C . LEU A 1 173 ? -1.348 0.936 14.083 1.00 91.00 173 LEU A C 1
ATOM 1398 O O . LEU A 1 173 ? -2.102 -0.015 14.275 1.00 91.00 173 LEU A O 1
ATOM 1402 N N . PHE A 1 174 ? -0.826 1.201 12.882 1.00 91.94 174 PHE A N 1
ATOM 1403 C CA . PHE A 1 174 ? -1.110 0.372 11.709 1.00 91.94 174 PHE A CA 1
ATOM 1404 C C . PHE A 1 174 ? -0.641 -1.080 11.901 1.00 91.94 174 PHE A C 1
ATOM 1406 O O . PHE A 1 174 ? -1.355 -2.015 11.558 1.00 91.94 174 PHE A O 1
ATOM 1413 N N . SER A 1 175 ? 0.498 -1.292 12.566 1.00 91.75 175 SER A N 1
ATOM 1414 C CA . SER A 1 175 ? 1.022 -2.634 12.858 1.00 91.75 175 SER A CA 1
ATOM 1415 C C . SER A 1 175 ? 0.160 -3.474 13.816 1.00 91.75 175 SER A C 1
ATOM 1417 O O . SER A 1 175 ? 0.440 -4.665 14.019 1.00 91.75 175 SER A O 1
ATOM 1419 N N . LEU A 1 176 ? -0.852 -2.868 14.450 1.00 92.25 176 LEU A N 1
ATOM 1420 C CA . LEU A 1 176 ? -1.797 -3.548 15.336 1.00 92.25 176 LEU A CA 1
ATOM 1421 C C . LEU A 1 176 ? -2.985 -4.150 14.585 1.00 92.25 176 LEU A C 1
ATOM 1423 O O . LEU A 1 176 ? -3.631 -5.039 15.136 1.00 92.25 176 LEU A O 1
ATOM 1427 N N . ILE A 1 177 ? -3.259 -3.705 13.356 1.00 93.69 177 ILE A N 1
ATOM 1428 C CA . ILE A 1 177 ? -4.350 -4.223 12.532 1.00 93.69 177 ILE A CA 1
ATOM 1429 C C . ILE A 1 177 ? -3.828 -5.195 11.473 1.00 93.69 177 ILE A C 1
ATOM 1431 O O . ILE A 1 177 ? -2.675 -5.137 11.050 1.00 93.69 177 ILE A O 1
ATOM 1435 N N . TRP A 1 178 ? -4.682 -6.125 11.057 1.00 93.81 178 TRP A N 1
ATOM 1436 C CA . TRP A 1 178 ? -4.420 -6.943 9.881 1.00 93.81 178 TRP A CA 1
ATOM 1437 C C . TRP A 1 178 ? -4.464 -6.061 8.628 1.00 93.81 178 TRP A C 1
ATOM 1439 O O . TRP A 1 178 ? -5.381 -5.254 8.469 1.00 93.81 178 TRP A O 1
ATOM 1449 N N . HIS A 1 179 ? -3.509 -6.265 7.728 1.00 92.62 179 HIS A N 1
ATOM 1450 C CA . HIS A 1 179 ? -3.490 -5.689 6.389 1.00 92.62 179 HIS A CA 1
ATOM 1451 C C . HIS A 1 179 ? -3.037 -6.770 5.393 1.00 92.62 179 HIS A C 1
ATOM 1453 O O . HIS A 1 179 ? -2.329 -7.707 5.789 1.00 92.62 179 HIS A O 1
ATOM 1459 N N . PRO A 1 180 ? -3.448 -6.689 4.119 1.00 91.06 180 PRO A N 1
ATOM 1460 C CA . PRO A 1 180 ? -3.009 -7.640 3.108 1.00 91.06 180 PRO A CA 1
ATOM 1461 C C . PRO A 1 180 ? -1.508 -7.490 2.819 1.00 91.06 180 PRO A C 1
ATOM 1463 O O . PRO A 1 180 ? -0.885 -6.456 3.064 1.00 91.06 180 PRO A O 1
ATOM 1466 N N . ASP A 1 181 ? -0.915 -8.566 2.315 1.00 87.62 181 ASP A N 1
ATOM 1467 C CA . ASP A 1 181 ? 0.508 -8.689 2.016 1.00 87.62 181 ASP A CA 1
ATOM 1468 C C . ASP A 1 181 ? 0.759 -8.617 0.506 1.00 87.62 181 ASP A C 1
ATOM 1470 O O . ASP A 1 181 ? 1.144 -9.606 -0.125 1.00 87.62 181 ASP A O 1
ATOM 1474 N N . LEU A 1 182 ? 0.517 -7.443 -0.083 1.00 88.94 182 LEU A N 1
ATOM 1475 C CA . LEU A 1 182 ? 0.779 -7.219 -1.502 1.00 88.94 182 LEU A CA 1
ATOM 1476 C C . LEU A 1 182 ? 2.270 -7.021 -1.772 1.00 88.94 182 LEU A C 1
ATOM 1478 O O . LEU A 1 182 ? 2.974 -6.324 -1.042 1.00 88.94 182 LEU A O 1
ATOM 1482 N N . TYR A 1 183 ? 2.752 -7.615 -2.861 1.00 89.50 183 TYR A N 1
ATOM 1483 C CA . TYR A 1 183 ? 4.112 -7.409 -3.340 1.00 89.50 183 TYR A CA 1
ATOM 1484 C C . TYR A 1 183 ? 4.183 -7.372 -4.866 1.00 89.50 183 TYR A C 1
ATOM 1486 O O . TYR A 1 183 ? 3.371 -7.968 -5.581 1.00 89.50 183 TYR A O 1
ATOM 1494 N N . PHE A 1 184 ? 5.200 -6.677 -5.373 1.00 92.62 184 PHE A N 1
ATOM 1495 C CA . PHE A 1 184 ? 5.479 -6.582 -6.801 1.00 92.62 184 PHE A CA 1
ATOM 1496 C C . PHE A 1 184 ? 6.418 -7.707 -7.227 1.00 92.62 184 PHE A C 1
ATOM 1498 O O . PHE A 1 184 ? 7.620 -7.676 -6.970 1.00 92.62 184 PHE A O 1
ATOM 1505 N N . ALA A 1 185 ? 5.869 -8.716 -7.898 1.00 90.94 185 ALA A N 1
ATOM 1506 C CA . ALA A 1 185 ? 6.570 -9.958 -8.213 1.00 90.94 185 ALA A CA 1
ATOM 1507 C C . ALA A 1 185 ? 7.749 -9.778 -9.177 1.00 90.94 185 ALA A C 1
ATOM 1509 O O . ALA A 1 185 ? 8.677 -10.581 -9.175 1.00 90.94 185 ALA A O 1
ATOM 1510 N N . ASN A 1 186 ? 7.700 -8.746 -10.019 1.00 91.56 186 ASN A N 1
ATOM 1511 C CA . ASN A 1 186 ? 8.767 -8.394 -10.949 1.00 91.56 186 ASN A CA 1
ATOM 1512 C C . ASN A 1 186 ? 9.473 -7.081 -10.584 1.00 91.56 186 ASN A C 1
ATOM 1514 O O . ASN A 1 186 ? 10.162 -6.516 -11.431 1.00 91.56 186 ASN A O 1
ATOM 1518 N N . ALA A 1 187 ? 9.325 -6.588 -9.352 1.00 93.94 187 ALA A N 1
ATOM 1519 C CA . ALA A 1 187 ? 10.148 -5.482 -8.884 1.00 93.94 187 ALA A CA 1
ATOM 1520 C C . ALA A 1 187 ? 11.561 -5.975 -8.557 1.00 93.94 187 ALA A C 1
ATOM 1522 O O . ALA A 1 187 ? 11.752 -6.940 -7.821 1.00 93.94 187 ALA A O 1
ATOM 1523 N N . ARG A 1 188 ? 12.564 -5.281 -9.094 1.00 93.94 188 ARG A N 1
ATOM 1524 C CA . ARG A 1 188 ? 13.967 -5.443 -8.707 1.00 93.94 188 ARG A CA 1
ATOM 1525 C C . ARG A 1 188 ? 14.247 -4.740 -7.384 1.00 93.94 188 ARG A C 1
ATOM 1527 O O . ARG A 1 188 ? 14.969 -5.260 -6.543 1.00 93.94 188 ARG A O 1
ATOM 1534 N N . THR A 1 189 ? 13.669 -3.555 -7.227 1.00 94.38 189 THR A N 1
ATOM 1535 C CA . THR A 1 189 ? 13.680 -2.761 -6.001 1.00 94.38 189 THR A CA 1
ATOM 1536 C C . THR A 1 189 ? 12.319 -2.096 -5.849 1.00 94.38 189 THR A C 1
ATOM 1538 O O . THR A 1 189 ? 11.708 -1.706 -6.843 1.00 94.38 189 THR A O 1
ATOM 1541 N N . ALA A 1 190 ? 11.840 -1.968 -4.618 1.00 94.75 190 ALA A N 1
ATOM 1542 C CA . ALA A 1 190 ? 10.658 -1.189 -4.279 1.00 94.75 190 ALA A CA 1
ATOM 1543 C C . ALA A 1 190 ? 10.865 -0.588 -2.889 1.00 94.75 190 ALA A C 1
ATOM 1545 O O . ALA A 1 190 ? 11.406 -1.249 -2.002 1.00 94.75 190 ALA A O 1
ATOM 1546 N N . SER A 1 191 ? 10.468 0.664 -2.716 1.00 94.62 191 SER A N 1
ATOM 1547 C CA . SER A 1 191 ? 10.617 1.411 -1.474 1.00 94.62 191 SER A CA 1
ATOM 1548 C C . SER A 1 191 ? 9.395 2.281 -1.237 1.00 94.62 191 SER A C 1
ATOM 1550 O O . SER A 1 191 ? 8.901 2.942 -2.155 1.00 94.62 191 SER A O 1
ATOM 1552 N N . PHE A 1 192 ? 8.951 2.311 0.013 1.00 94.44 192 PHE A N 1
ATOM 1553 C CA . PHE A 1 192 ? 7.987 3.294 0.480 1.00 94.44 192 PHE A CA 1
ATOM 1554 C C . PHE A 1 192 ? 8.669 4.652 0.645 1.00 94.44 192 PHE A C 1
ATOM 1556 O O . PHE A 1 192 ? 9.861 4.733 0.949 1.00 94.44 192 PHE A O 1
ATOM 1563 N N . HIS A 1 193 ? 7.909 5.723 0.444 1.00 93.62 193 HIS A N 1
ATOM 1564 C CA . HIS A 1 193 ? 8.394 7.074 0.717 1.00 93.62 193 HIS A CA 1
ATOM 1565 C C . HIS A 1 193 ? 8.250 7.395 2.202 1.00 93.62 193 HIS A C 1
ATOM 1567 O O . HIS A 1 193 ? 7.161 7.266 2.753 1.00 93.62 193 HIS A O 1
ATOM 1573 N N . GLU A 1 194 ? 9.329 7.845 2.847 1.00 91.19 194 GLU A N 1
ATOM 1574 C CA . GLU A 1 194 ? 9.359 8.087 4.303 1.00 91.19 194 GLU A CA 1
ATOM 1575 C C . GLU A 1 194 ? 9.707 9.528 4.707 1.00 91.19 194 GLU A C 1
ATOM 1577 O O . GLU A 1 194 ? 9.810 9.834 5.894 1.00 91.19 194 GLU A O 1
ATOM 1582 N N . VAL A 1 195 ? 9.878 10.434 3.740 1.00 85.00 195 VAL A N 1
ATOM 1583 C CA . VAL A 1 195 ? 10.310 11.817 3.991 1.00 85.00 195 VAL A CA 1
ATOM 1584 C C . VAL A 1 195 ? 9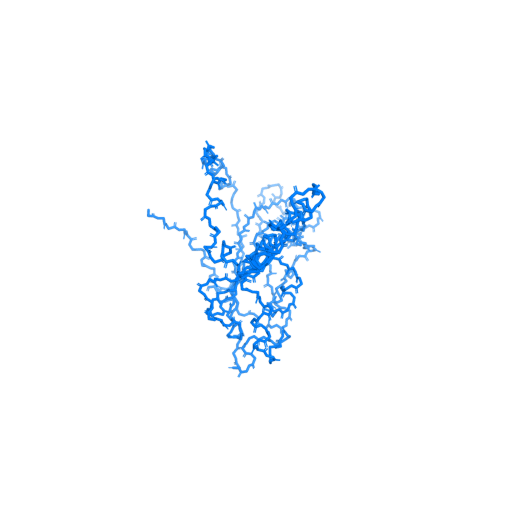.134 12.787 3.828 1.00 85.00 195 VAL A C 1
ATOM 1586 O O . VAL A 1 195 ? 8.460 12.768 2.804 1.00 85.00 195 VAL A O 1
ATOM 1589 N N . THR A 1 196 ? 8.859 13.692 4.774 1.00 86.31 196 THR A N 1
ATOM 1590 C CA . THR A 1 196 ? 9.451 13.849 6.126 1.00 86.31 196 THR A CA 1
ATOM 1591 C C . THR A 1 196 ? 8.878 12.875 7.165 1.00 86.31 196 THR A C 1
ATOM 1593 O O . THR A 1 196 ? 9.406 12.774 8.271 1.00 86.31 196 THR A O 1
ATOM 1596 N N . MET A 1 197 ? 7.802 12.172 6.809 1.00 88.19 197 MET A N 1
ATOM 1597 C CA . MET A 1 197 ? 7.164 11.092 7.559 1.00 88.19 197 MET A CA 1
ATOM 1598 C C . MET A 1 197 ? 6.796 9.962 6.583 1.00 88.19 197 MET A C 1
ATOM 1600 O O . MET A 1 197 ? 6.655 10.235 5.386 1.00 88.19 197 MET A O 1
ATOM 1604 N N . PRO A 1 198 ? 6.584 8.721 7.065 1.00 89.94 198 PRO A N 1
ATOM 1605 C CA . PRO A 1 198 ? 6.016 7.637 6.265 1.00 89.94 198 PRO A CA 1
ATOM 1606 C C . PRO A 1 198 ? 4.783 8.095 5.481 1.00 89.94 198 PRO A C 1
ATOM 1608 O O . PRO A 1 198 ? 3.784 8.518 6.065 1.00 89.94 198 PRO A O 1
ATOM 1611 N N . ASN A 1 199 ? 4.866 8.031 4.154 1.00 91.50 199 ASN A N 1
ATOM 1612 C CA . ASN A 1 199 ? 3.824 8.483 3.243 1.00 91.50 199 ASN A CA 1
ATOM 1613 C C . ASN A 1 199 ? 2.791 7.373 3.062 1.00 91.50 199 ASN A C 1
ATOM 1615 O O . ASN A 1 199 ? 2.749 6.668 2.051 1.00 91.50 199 ASN A O 1
ATOM 1619 N N . PHE A 1 200 ? 1.999 7.195 4.110 1.00 94.81 200 PHE A N 1
ATOM 1620 C CA . PHE A 1 200 ? 0.808 6.379 4.073 1.00 94.81 200 PHE A CA 1
ATOM 1621 C C . PHE A 1 200 ? -0.272 6.990 4.962 1.00 94.81 200 PHE A C 1
ATOM 1623 O O . PHE A 1 200 ? -0.004 7.747 5.901 1.00 94.81 200 PHE A O 1
ATOM 1630 N N . LEU A 1 201 ? -1.512 6.635 4.675 1.00 92.38 201 LEU A N 1
ATOM 1631 C CA . LEU A 1 201 ? -2.647 6.924 5.530 1.00 92.38 201 LEU A CA 1
ATOM 1632 C C . LEU A 1 201 ? -3.605 5.745 5.511 1.00 92.38 201 LEU A C 1
ATOM 1634 O O . LEU A 1 201 ? -3.698 5.007 4.531 1.00 92.38 201 LEU A O 1
ATOM 1638 N N . VAL A 1 202 ? -4.311 5.555 6.620 1.00 95.12 202 VAL A N 1
ATOM 1639 C CA . VAL A 1 202 ? -5.349 4.533 6.724 1.00 95.12 202 VAL A CA 1
ATOM 1640 C C . VAL A 1 202 ? -6.604 5.172 7.287 1.00 95.12 202 VAL A C 1
ATOM 1642 O O . VAL A 1 202 ? -6.567 5.815 8.337 1.00 95.12 202 VAL A O 1
ATOM 1645 N N . TRP A 1 203 ? -7.726 4.957 6.616 1.00 94.19 203 TRP A N 1
ATOM 1646 C CA . TRP A 1 203 ? -9.049 5.304 7.107 1.00 94.19 203 TRP A CA 1
ATOM 1647 C C . TRP A 1 203 ? -9.803 4.047 7.513 1.00 94.19 203 TRP A C 1
ATOM 1649 O O . TRP A 1 203 ? -9.986 3.144 6.700 1.00 94.19 203 TRP A O 1
ATOM 1659 N N . ILE A 1 204 ? -10.295 4.013 8.749 1.00 94.25 204 ILE A N 1
ATOM 1660 C CA . ILE A 1 204 ? -11.211 2.973 9.221 1.00 94.25 204 ILE A CA 1
ATOM 1661 C C . ILE A 1 204 ? -12.597 3.593 9.341 1.00 94.25 204 ILE A C 1
ATOM 1663 O O . ILE A 1 204 ? -12.820 4.511 10.131 1.00 94.25 204 ILE A O 1
ATOM 1667 N N . TYR A 1 205 ? -13.530 3.100 8.538 1.00 93.94 205 TYR A N 1
ATOM 1668 C CA . TYR A 1 205 ? -14.917 3.537 8.544 1.00 93.94 205 TYR A CA 1
ATOM 1669 C C . TYR A 1 205 ? -15.722 2.811 9.638 1.00 93.94 205 TYR A C 1
ATOM 1671 O O . TYR A 1 205 ? -15.395 1.671 9.981 1.00 93.94 205 TYR A O 1
ATOM 1679 N N . PRO A 1 206 ? -16.813 3.412 10.156 1.00 91.81 206 PRO A N 1
ATOM 1680 C CA . PRO A 1 206 ? -17.656 2.795 11.193 1.00 91.81 206 PRO A CA 1
ATOM 1681 C C . PRO A 1 206 ? -18.216 1.417 10.813 1.00 91.81 206 PRO A C 1
ATOM 1683 O O . PRO A 1 206 ? -18.407 0.544 11.658 1.00 91.81 206 PRO A O 1
ATOM 1686 N N . ASN A 1 207 ? -18.425 1.187 9.514 1.00 91.19 207 ASN A N 1
ATOM 1687 C CA . ASN A 1 207 ? -18.881 -0.085 8.956 1.00 91.19 207 ASN A CA 1
ATOM 1688 C C . ASN A 1 207 ? -17.782 -1.168 8.872 1.00 91.19 207 ASN A C 1
ATOM 1690 O O . ASN A 1 207 ? -18.067 -2.254 8.375 1.00 91.19 207 ASN A O 1
ATOM 1694 N N . GLY A 1 208 ? -16.554 -0.901 9.329 1.00 91.94 208 GLY A N 1
ATOM 1695 C CA . GLY A 1 208 ? -15.427 -1.838 9.266 1.00 91.94 208 GLY A CA 1
ATOM 1696 C C . GLY A 1 208 ? -14.679 -1.842 7.930 1.00 91.94 208 GLY A C 1
ATOM 1697 O O . GLY A 1 208 ? -13.750 -2.628 7.757 1.00 91.94 208 GLY A O 1
ATOM 1698 N N . THR A 1 209 ? -15.042 -0.982 6.972 1.00 94.38 209 THR A N 1
ATOM 1699 C CA . THR A 1 209 ? -14.230 -0.783 5.764 1.00 94.38 209 THR A CA 1
ATOM 1700 C C . THR A 1 209 ? -12.916 -0.108 6.141 1.00 94.38 209 THR A C 1
ATOM 1702 O O . THR A 1 209 ? -12.912 0.926 6.810 1.00 94.38 209 THR A O 1
ATOM 1705 N N . VAL A 1 210 ? -11.807 -0.675 5.681 1.00 95.75 210 VAL A N 1
ATOM 1706 C CA . VAL A 1 210 ? -10.469 -0.105 5.821 1.00 95.75 210 VAL A CA 1
ATOM 1707 C C . VAL A 1 210 ? -9.995 0.341 4.449 1.00 95.75 210 VAL A C 1
ATOM 1709 O O . VAL A 1 210 ? -10.085 -0.420 3.487 1.00 95.75 210 VAL A O 1
ATOM 1712 N N . TRP A 1 211 ? -9.513 1.575 4.365 1.00 95.88 211 TRP A N 1
ATOM 1713 C CA . TRP A 1 211 ? -8.904 2.145 3.171 1.00 95.88 211 TRP A CA 1
ATOM 1714 C C . TRP A 1 211 ? -7.471 2.543 3.495 1.00 95.88 211 TRP A C 1
ATOM 1716 O O . TRP A 1 211 ? -7.247 3.414 4.331 1.00 95.88 211 TRP A O 1
ATOM 1726 N N . TYR A 1 212 ? -6.521 1.885 2.847 1.00 95.94 212 TYR A N 1
ATOM 1727 C CA . TYR A 1 212 ? -5.093 2.154 2.918 1.00 95.94 212 TYR A CA 1
ATOM 1728 C C . TYR A 1 212 ? -4.638 2.881 1.650 1.00 95.94 212 TYR A C 1
ATOM 1730 O O . TYR A 1 212 ? -5.069 2.538 0.552 1.00 95.94 212 TYR A O 1
ATOM 1738 N N . ASP A 1 213 ? -3.787 3.886 1.807 1.00 94.88 213 ASP A N 1
ATOM 1739 C CA . ASP A 1 213 ? -3.155 4.623 0.712 1.00 94.88 213 ASP A CA 1
ATOM 1740 C C . ASP A 1 213 ? -1.679 4.812 1.057 1.00 94.88 213 ASP A C 1
ATOM 1742 O O . ASP A 1 213 ? -1.361 5.219 2.180 1.00 94.88 213 ASP A O 1
ATOM 1746 N N . CYS A 1 214 ? -0.780 4.492 0.131 1.00 95.62 214 CYS A N 1
ATOM 1747 C CA . CYS A 1 214 ? 0.647 4.723 0.287 1.00 95.62 214 CYS A CA 1
ATOM 1748 C C . CYS A 1 214 ? 1.328 5.087 -1.031 1.00 95.62 214 CYS A C 1
ATOM 1750 O O . CYS A 1 214 ? 0.922 4.660 -2.113 1.00 95.62 214 CYS A O 1
ATOM 1752 N N . ARG A 1 215 ? 2.424 5.846 -0.938 1.00 95.75 215 ARG A N 1
ATOM 1753 C CA . ARG A 1 215 ? 3.291 6.122 -2.087 1.00 95.75 215 ARG A CA 1
ATOM 1754 C C . ARG A 1 215 ? 4.428 5.110 -2.149 1.00 95.75 215 ARG A C 1
ATOM 1756 O O . ARG A 1 215 ? 5.177 4.941 -1.181 1.00 95.75 215 ARG A O 1
ATOM 1763 N N . VAL A 1 216 ? 4.598 4.485 -3.309 1.00 95.62 216 VAL A N 1
ATOM 1764 C CA . VAL A 1 216 ? 5.633 3.483 -3.570 1.00 95.62 216 VAL A CA 1
ATOM 1765 C C . VAL A 1 216 ? 6.390 3.848 -4.836 1.00 95.62 216 VAL A C 1
ATOM 1767 O O . VAL A 1 216 ? 5.795 4.098 -5.880 1.00 95.62 216 VAL A O 1
ATOM 1770 N N . SER A 1 217 ? 7.717 3.812 -4.768 1.00 96.12 217 SER A N 1
ATOM 1771 C CA . SER A 1 217 ? 8.564 3.848 -5.960 1.00 96.12 217 SER A CA 1
ATOM 1772 C C . SER A 1 217 ? 9.343 2.557 -6.104 1.00 96.12 217 SER A C 1
ATOM 1774 O O . SER A 1 217 ? 9.742 1.942 -5.115 1.00 96.12 217 SER A O 1
ATOM 1776 N N . GLY A 1 218 ? 9.595 2.142 -7.339 1.00 95.44 218 GLY A N 1
ATOM 1777 C CA . GLY A 1 218 ? 10.344 0.922 -7.594 1.00 95.44 218 GLY A CA 1
ATOM 1778 C C . GLY A 1 218 ? 10.942 0.844 -8.986 1.00 95.44 218 GLY A C 1
ATOM 1779 O O . GLY A 1 218 ? 10.533 1.553 -9.901 1.00 95.44 218 GLY A O 1
ATOM 1780 N N . SER A 1 219 ? 11.922 -0.046 -9.136 1.00 96.38 219 SER A N 1
ATOM 1781 C CA . SER A 1 219 ? 12.441 -0.466 -10.435 1.00 96.38 219 SER A CA 1
ATOM 1782 C C . SER A 1 219 ? 11.791 -1.787 -10.822 1.00 96.38 219 SER A C 1
ATOM 1784 O O . SER A 1 219 ? 11.951 -2.788 -10.120 1.00 96.38 219 SER A O 1
ATOM 1786 N N . ILE A 1 220 ? 11.057 -1.799 -11.930 1.00 95.75 220 ILE A N 1
ATOM 1787 C CA . ILE A 1 220 ? 10.275 -2.938 -12.405 1.00 95.75 220 ILE A CA 1
ATOM 1788 C C . ILE A 1 220 ? 10.979 -3.576 -13.597 1.00 95.75 220 ILE A C 1
ATOM 1790 O O . ILE A 1 220 ? 11.354 -2.902 -14.556 1.00 95.75 220 ILE A O 1
ATOM 1794 N N . LEU A 1 221 ? 11.140 -4.895 -13.544 1.00 95.31 221 LEU A N 1
ATOM 1795 C CA . LEU A 1 221 ? 11.730 -5.667 -14.626 1.00 95.31 221 LEU A CA 1
ATOM 1796 C C . LEU A 1 221 ? 10.774 -5.710 -15.822 1.00 95.31 221 LEU A C 1
ATOM 1798 O O . LEU A 1 221 ? 9.618 -6.130 -15.700 1.00 95.31 221 LEU A O 1
ATOM 1802 N N . CYS A 1 222 ? 11.292 -5.322 -16.984 1.00 93.00 222 CYS A N 1
ATOM 1803 C CA . CYS A 1 222 ? 10.600 -5.359 -18.260 1.00 93.00 222 CYS A CA 1
ATOM 1804 C C . CYS A 1 222 ? 11.552 -5.835 -19.360 1.00 93.00 222 CYS A C 1
ATOM 1806 O O . CYS A 1 222 ? 12.507 -5.150 -19.719 1.00 93.00 222 CYS A O 1
ATOM 1808 N N . ALA A 1 223 ? 11.276 -7.012 -19.923 1.00 90.31 223 ALA A N 1
ATOM 1809 C CA . ALA A 1 223 ? 12.057 -7.549 -21.028 1.00 90.31 223 ALA A CA 1
ATOM 1810 C C . ALA A 1 223 ? 11.701 -6.826 -22.337 1.00 90.31 223 ALA A C 1
ATOM 1812 O O . ALA A 1 223 ? 10.730 -7.178 -23.007 1.00 90.31 223 ALA A O 1
ATOM 1813 N N . GLN A 1 224 ? 12.483 -5.805 -22.683 1.00 89.31 224 GLN A N 1
ATOM 1814 C CA . GLN A 1 224 ? 12.280 -4.991 -23.878 1.00 89.31 224 GLN A CA 1
ATOM 1815 C C . GLN A 1 224 ? 12.706 -5.733 -25.159 1.00 89.31 224 GLN A C 1
ATOM 1817 O O . GLN A 1 224 ? 13.745 -6.387 -25.212 1.00 89.31 224 GLN A O 1
ATOM 1822 N N . ASN A 1 225 ? 11.935 -5.610 -26.235 1.00 91.44 225 ASN A N 1
ATOM 1823 C CA . ASN A 1 225 ? 12.305 -6.119 -27.552 1.00 91.44 225 ASN A CA 1
ATOM 1824 C C . ASN A 1 225 ? 12.985 -5.029 -28.392 1.00 91.44 225 ASN A C 1
ATOM 1826 O O . ASN A 1 225 ? 12.311 -4.270 -29.084 1.00 91.44 225 ASN A O 1
ATOM 1830 N N . LEU A 1 226 ? 14.317 -4.990 -28.366 1.00 92.31 226 LEU A N 1
ATOM 1831 C CA . LEU A 1 226 ? 15.123 -3.942 -29.007 1.00 92.31 226 LEU A CA 1
ATOM 1832 C C . LEU A 1 226 ? 15.437 -4.212 -30.491 1.00 92.31 226 LEU A C 1
ATOM 1834 O O . LEU A 1 226 ? 16.311 -3.568 -31.068 1.00 92.31 226 LEU A O 1
ATOM 1838 N N . ALA A 1 227 ? 14.741 -5.154 -31.138 1.00 94.81 227 ALA A N 1
ATOM 1839 C CA . ALA A 1 227 ? 15.016 -5.536 -32.527 1.00 94.81 227 ALA A CA 1
ATOM 1840 C C . ALA A 1 227 ? 14.870 -4.381 -33.537 1.00 94.81 227 ALA A C 1
ATOM 1842 O O . ALA A 1 227 ? 15.449 -4.439 -34.620 1.00 94.81 227 ALA A O 1
ATOM 1843 N N . LYS A 1 228 ? 14.086 -3.347 -33.201 1.00 93.81 228 LYS A N 1
ATOM 1844 C CA . LYS A 1 228 ? 13.843 -2.168 -34.049 1.00 93.81 228 LYS A CA 1
ATOM 1845 C C . LYS A 1 228 ? 14.340 -0.859 -33.434 1.00 93.81 228 LYS A C 1
ATOM 1847 O O . LYS A 1 228 ? 13.880 0.195 -33.855 1.00 93.81 228 LYS A O 1
ATOM 1852 N N . TYR A 1 229 ? 15.250 -0.905 -32.462 1.00 89.62 229 TYR A N 1
ATOM 1853 C CA . TYR A 1 229 ? 15.742 0.302 -31.795 1.00 89.62 229 TYR A CA 1
ATOM 1854 C C . TYR A 1 229 ? 16.255 1.353 -32.807 1.00 89.62 229 TYR A C 1
ATOM 1856 O O . TYR A 1 229 ? 17.021 0.985 -33.703 1.00 89.62 229 TYR A O 1
ATOM 1864 N N . PRO A 1 230 ? 15.886 2.648 -32.699 1.00 92.50 230 PRO A N 1
ATOM 1865 C CA . PRO A 1 230 ? 15.047 3.295 -31.674 1.00 92.50 230 PRO A CA 1
ATOM 1866 C C . PRO A 1 230 ? 13.550 3.434 -32.053 1.00 92.50 230 PRO A C 1
ATOM 1868 O O . PRO A 1 230 ? 12.838 4.247 -31.474 1.00 92.50 230 PRO A O 1
ATOM 1871 N N . LEU A 1 231 ? 13.082 2.716 -33.078 1.00 95.25 231 LEU A N 1
ATOM 1872 C CA . LEU A 1 231 ? 11.716 2.763 -33.631 1.00 95.25 231 LEU A CA 1
ATOM 1873 C C . LEU A 1 231 ? 10.863 1.556 -33.189 1.00 95.25 231 LEU A C 1
ATOM 1875 O O . LEU A 1 231 ? 9.995 1.067 -33.919 1.00 95.25 231 LEU A O 1
ATOM 1879 N N . ASP A 1 232 ? 11.163 1.016 -32.017 1.00 92.69 232 ASP A N 1
ATOM 1880 C CA . ASP A 1 232 ? 10.503 -0.117 -31.391 1.00 92.69 232 ASP A CA 1
ATOM 1881 C C . ASP A 1 232 ? 9.346 0.311 -30.473 1.00 92.69 232 ASP A C 1
ATOM 1883 O O . ASP A 1 232 ? 9.243 1.451 -30.032 1.00 92.69 232 ASP A O 1
ATOM 1887 N N . ARG A 1 233 ? 8.445 -0.635 -30.181 1.00 90.31 233 ARG A N 1
ATOM 1888 C CA . ARG A 1 233 ? 7.351 -0.465 -29.214 1.00 90.31 233 ARG A CA 1
ATOM 1889 C C . ARG A 1 233 ? 7.514 -1.488 -28.102 1.00 90.31 233 ARG A C 1
ATOM 1891 O O . ARG A 1 233 ? 7.687 -2.672 -28.389 1.00 90.31 233 ARG A O 1
ATOM 1898 N N . GLN A 1 234 ? 7.413 -1.036 -26.855 1.00 88.50 234 GLN A N 1
ATOM 1899 C CA . GLN A 1 234 ? 7.605 -1.875 -25.674 1.00 88.50 234 GLN A CA 1
ATOM 1900 C C . GLN A 1 234 ? 6.305 -2.098 -24.900 1.00 88.50 234 GLN A C 1
ATOM 1902 O O . GLN A 1 234 ? 5.486 -1.194 -24.763 1.00 88.50 234 GLN A O 1
ATOM 1907 N N . MET A 1 235 ? 6.135 -3.323 -24.396 1.00 90.06 235 MET A N 1
ATOM 1908 C CA . MET A 1 235 ? 5.008 -3.747 -23.563 1.00 90.06 235 MET A CA 1
ATOM 1909 C C . MET A 1 235 ? 5.554 -4.177 -22.202 1.00 90.06 235 MET A C 1
ATOM 1911 O O . MET A 1 235 ? 6.124 -5.264 -22.082 1.00 90.06 235 MET A O 1
ATOM 1915 N N . CYS A 1 236 ? 5.386 -3.341 -21.182 1.00 90.00 236 CYS A N 1
ATOM 1916 C CA . CYS A 1 236 ? 5.849 -3.633 -19.829 1.00 90.00 236 CYS A CA 1
ATOM 1917 C C . CYS A 1 236 ? 4.671 -3.956 -18.908 1.00 90.00 236 CYS A C 1
ATOM 1919 O O . CYS A 1 236 ? 3.598 -3.371 -19.012 1.00 90.00 236 CYS A O 1
ATOM 1921 N N . TYR A 1 237 ? 4.879 -4.908 -18.002 1.00 88.25 237 TYR A N 1
ATOM 1922 C CA . TYR A 1 237 ? 3.848 -5.413 -17.100 1.00 88.25 237 TYR A CA 1
ATOM 1923 C C . TYR A 1 237 ? 4.274 -5.143 -15.664 1.00 88.25 237 TYR A C 1
ATOM 1925 O O . TYR A 1 237 ? 5.427 -5.390 -15.317 1.00 88.25 237 TYR A O 1
ATOM 1933 N N . LEU A 1 238 ? 3.346 -4.715 -14.814 1.00 89.81 238 LEU A N 1
ATOM 1934 C CA . LEU A 1 238 ? 3.537 -4.698 -13.367 1.00 89.81 238 LEU A CA 1
ATOM 1935 C C . LEU A 1 238 ? 2.728 -5.844 -12.759 1.00 89.81 238 LEU A C 1
ATOM 1937 O O . LEU A 1 238 ? 1.517 -5.927 -12.952 1.00 89.81 238 LEU A O 1
ATOM 1941 N N . ARG A 1 239 ? 3.398 -6.763 -12.059 1.00 88.81 239 ARG A N 1
ATOM 1942 C CA . ARG A 1 239 ? 2.767 -7.960 -11.488 1.00 88.81 239 ARG A CA 1
ATOM 1943 C C . ARG A 1 239 ? 2.587 -7.788 -9.986 1.00 88.81 239 ARG A C 1
ATOM 1945 O O . ARG A 1 239 ? 3.570 -7.842 -9.254 1.00 88.81 239 ARG A O 1
ATOM 1952 N N . ILE A 1 240 ? 1.345 -7.637 -9.539 1.00 88.69 240 ILE A N 1
ATOM 1953 C CA . ILE A 1 240 ? 0.984 -7.537 -8.118 1.00 88.69 240 ILE A CA 1
ATOM 1954 C C . ILE A 1 240 ? 0.439 -8.885 -7.655 1.00 88.69 240 ILE A C 1
ATOM 1956 O O . ILE A 1 240 ? -0.469 -9.425 -8.284 1.00 88.69 240 ILE A O 1
ATOM 1960 N N . LEU A 1 241 ? 0.994 -9.430 -6.577 1.00 86.06 241 LEU A N 1
ATOM 1961 C CA . LEU A 1 241 ? 0.593 -10.708 -5.986 1.00 86.06 241 LEU A CA 1
ATOM 1962 C C . LEU A 1 241 ? 0.448 -10.567 -4.462 1.00 86.06 241 LEU A C 1
ATOM 1964 O O . LEU A 1 241 ? 0.958 -9.613 -3.883 1.00 86.06 241 LEU A O 1
ATOM 1968 N N . SER A 1 242 ? -0.212 -11.536 -3.822 1.00 82.81 242 SER A N 1
ATOM 1969 C CA . SER A 1 242 ? -0.211 -11.723 -2.361 1.00 82.81 242 SER A CA 1
ATOM 1970 C C . SER A 1 242 ? 0.655 -12.930 -2.002 1.00 82.81 242 SER A C 1
ATOM 1972 O O . SER A 1 242 ? 0.678 -13.918 -2.739 1.00 82.81 242 SER A O 1
ATOM 1974 N N . CYS A 1 243 ? 1.415 -12.841 -0.907 1.00 67.12 243 CYS A N 1
ATOM 1975 C CA . CYS A 1 243 ? 2.367 -13.883 -0.505 1.00 67.12 243 CYS A CA 1
ATOM 1976 C C . CYS A 1 243 ? 1.676 -15.069 0.191 1.00 67.12 243 CYS A C 1
ATOM 1978 O O . CYS A 1 243 ? 2.035 -16.224 -0.042 1.00 67.12 243 CYS A O 1
ATOM 1980 N N . LYS A 1 244 ? 0.668 -14.805 1.030 1.00 58.28 244 LYS A N 1
ATOM 1981 C CA . LYS A 1 244 ? 0.006 -15.833 1.849 1.00 58.28 244 LYS A CA 1
ATOM 1982 C C . LYS A 1 244 ? -1.300 -16.368 1.274 1.00 58.28 244 LYS A C 1
ATOM 1984 O O . LYS A 1 244 ? -1.713 -17.457 1.671 1.00 58.28 244 LYS A O 1
ATOM 1989 N N . PHE A 1 245 ? -1.954 -15.641 0.370 1.00 56.94 245 PHE A N 1
ATOM 1990 C CA . PHE A 1 245 ? -3.297 -15.990 -0.088 1.00 56.94 245 PHE A CA 1
ATOM 1991 C C . PHE A 1 245 ? -3.405 -15.953 -1.612 1.00 56.94 245 PHE A C 1
ATOM 1993 O O . PHE A 1 245 ? -2.832 -15.096 -2.281 1.00 56.94 245 PHE A O 1
ATOM 2000 N N . SE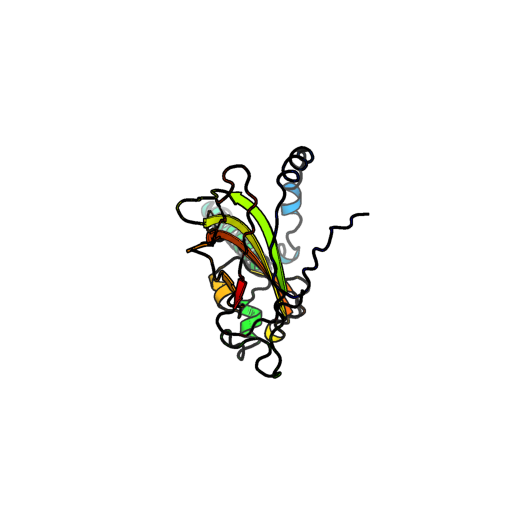R A 1 246 ? -4.166 -16.898 -2.173 1.00 45.12 246 SER A N 1
ATOM 2001 C CA . SER A 1 246 ? -4.531 -16.861 -3.589 1.00 45.12 246 SER A CA 1
ATOM 2002 C C . SER A 1 246 ? -5.429 -15.644 -3.816 1.00 45.12 246 SER A C 1
ATOM 2004 O O . SER A 1 246 ? -6.598 -15.637 -3.433 1.00 45.12 246 SER A O 1
ATOM 2006 N N . MET A 1 247 ? -4.844 -14.575 -4.353 1.00 40.31 247 MET A N 1
ATOM 2007 C CA . MET A 1 247 ? -5.550 -13.326 -4.599 1.00 40.31 247 MET A CA 1
ATOM 2008 C C . MET A 1 247 ? -6.375 -13.445 -5.878 1.00 40.31 247 MET A C 1
ATOM 2010 O O . MET A 1 247 ? -5.826 -13.519 -6.977 1.00 40.31 247 MET A O 1
ATOM 2014 N N . PHE A 1 248 ? -7.698 -13.423 -5.736 1.00 35.06 248 PHE A N 1
ATOM 2015 C CA . PHE A 1 248 ? -8.607 -13.165 -6.847 1.00 35.06 248 PHE A CA 1
ATOM 2016 C C . PHE A 1 248 ? -8.865 -11.660 -6.898 1.00 35.06 248 PHE A C 1
ATOM 2018 O O . PHE A 1 248 ? -9.755 -11.156 -6.216 1.00 35.06 248 PHE A O 1
ATOM 2025 N N . ILE A 1 249 ? -8.078 -10.926 -7.689 1.00 35.56 249 ILE A N 1
ATOM 2026 C CA . ILE A 1 249 ? -8.430 -9.543 -8.018 1.00 35.56 249 ILE A CA 1
ATOM 2027 C C . ILE A 1 249 ? -9.663 -9.618 -8.925 1.00 35.56 249 ILE A C 1
ATOM 2029 O O . ILE A 1 249 ? -9.560 -9.991 -10.093 1.00 35.56 249 ILE A O 1
ATOM 2033 N N . LYS A 1 250 ? -10.843 -9.318 -8.379 1.00 24.23 250 LYS A N 1
ATOM 2034 C CA . LYS A 1 250 ? -12.025 -9.036 -9.197 1.00 24.23 250 LYS A CA 1
ATOM 2035 C C . LYS A 1 250 ? -11.930 -7.590 -9.663 1.00 24.23 250 LYS A C 1
ATOM 2037 O O . LYS A 1 250 ? -12.216 -6.677 -8.889 1.00 24.23 250 LYS A O 1
ATOM 2042 N N . CYS A 1 251 ? -11.488 -7.420 -10.899 1.00 28.52 251 CYS A N 1
ATOM 2043 C CA . CYS A 1 251 ? -11.618 -6.180 -11.648 1.00 28.52 251 CYS A CA 1
ATOM 2044 C C . CYS A 1 251 ? -12.929 -6.161 -12.433 1.00 28.52 251 CYS A C 1
ATOM 2046 O O . CYS A 1 251 ? -13.343 -7.240 -12.921 1.00 28.52 251 CYS A O 1
#

Solvent-accessible surface area (backbone atoms only — not comparable to full-atom values): 15790 Å² total; per-residue (Å²): 139,86,81,81,85,79,86,75,62,64,84,80,82,79,70,57,79,85,77,96,77,76,81,80,79,76,85,85,78,86,86,79,91,83,82,94,69,73,72,75,61,70,72,72,74,63,62,72,67,81,76,64,60,74,72,59,59,64,51,52,65,68,53,74,80,62,96,81,52,73,67,58,56,53,51,50,52,50,52,54,48,52,53,51,54,49,52,55,52,53,62,62,62,65,55,71,51,67,67,59,57,50,65,75,35,81,82,71,51,44,90,50,63,75,32,70,90,67,88,45,84,74,68,57,48,77,49,77,45,79,78,46,75,46,72,76,34,83,90,76,29,28,30,34,41,32,30,40,44,32,38,36,39,67,29,74,87,62,46,46,92,53,96,62,64,34,79,45,65,50,68,72,65,54,71,63,50,60,74,87,59,73,45,57,77,44,47,81,42,75,45,72,46,51,82,97,49,62,45,44,43,34,40,39,33,38,83,8,39,35,38,40,39,32,39,40,37,32,34,35,48,28,86,68,62,67,90,43,66,94,78,50,78,74,76,45,56,85,47,78,45,45,82,89,51,91,72,73,75,85,82

Sequence (251 aa):
MFEPSLLYAASERTSVTFDDQDIRSQISSGWNGDDDQSYAELISTVPAHCLQQPQAEALSRAFASNSSLPFLHIIYSFILLNSRVQCLSEHFSQIDDITKILALNPRYNKNAYPTQNIDKPTDVKVQMYIEGMSSFRAQSMDFQIDIYLQEMWVDERLKHNNTKRILIKDPKLFSLIWHPDLYFANARTASFHEVTMPNFLVWIYPNGTVWYDCRVSGSILCAQNLAKYPLDRQMCYLRILSCKFSMFIKC

Foldseek 3Di:
DDDDDDDQDDDDDDWDADDDPPPPPPPPDDDDDDDPDPPVVVVVPDPCVLVDDPPLVVVVVVPVPDPPDVVVVVVSVVVVVVSSVVVVVVVVVPLPALVVLCVVVVVDDQVDDQCNVPPDDWAKAKDKDWPDKADCDPVQQKTKTKIKIKIKTARQSSADDDPDKHKDQDPVSVVSHHDFAKDWPQFPDKDFDQVVHGAKMWIQDNRRMIMIITMMMTIGHFRADCPPPPPDGGTGDTDMDTDPDHDDHND

pLDDT: mean 70.79, std 25.54, range [22.73, 96.38]

Radius of gyration: 27.05 Å; Cα contacts (8 Å, |Δi|>4): 303; chains: 1; bounding box: 43×61×86 Å

InterPro domains:
  IPR006201 Neurotransmitter-gated ion-channel [PR00252] (144-160)
  IPR006201 Neurotransmitter-gated ion-channel [PR00252] (176-187)
  IPR006201 Neurotransmitter-gated ion-channel [PR00252] (222-236)
  IPR006201 Neurotransmitter-gated ion-channel [PTHR18945] (105-242)
  IPR006202 Neurotransmitter-gated ion-channel ligand-binding domain [PF02931] (104-245)
  IPR018000 Neurotransmitter-gated ion-channel, conserved site [PS00236] (222-236)
  IPR036734 Neurotransmitter-gated ion-channel ligand-binding domain superfamily [G3DSA:2.70.170.10] (94-249)
  IPR036734 Neurotransmitter-gated ion-channel ligand-binding domain superfamily [SSF63712] (105-247)